Protein AF-A0A7S2VXS5-F1 (afdb_monomer)

Foldseek 3Di:
DDDDDDDDDDDDDDDDDDDDDDDDDDDDDDDDDDDDDDDDDDDPDDDPDDPVVVVVVVVVVVVVVVVVVVVVVVVVVVVVVVVLVVLLVLQVVLQVVLQVQLCCVQPVVHHPDDPVVSVVSVVVNVVSCVVCVVSDDPPRPNPDDGYDDDVVVVDDDDDDPDDDDDDDDDDDPVSVVVVLVVCCVVVVDPDDDDDDD

Nearest PDB structures (foldseek):
  8jyd-assembly1_A  TM=8.695E-01  e=4.171E-05  Enterococcus faecalis V583
  1tae-assembly1_A  TM=8.959E-01  e=1.295E-04  Enterococcus faecalis V583
  5tt5-assembly1_A  TM=9.144E-01  e=1.216E-04  Escherichia coli K-12
  1dgs-assembly2_B  TM=5.935E-01  e=7.349E-05  Thermus filiformis
  6kdu-assembly1_A  TM=5.779E-01  e=3.329E-04  Mycobacterium tuberculosis H37Rv

Sequence (197 aa):
MKSMLMRMSIVPRHSRHGLASSSTTTAEMRWSGVASTSAPRVRRESMRRSVVTRALEAEDSRRVGEELDLNAAASKNTDAIARRDAAAAELARLDALILSHDVKYYNDAAPEISDAEYDALRRAYDTIEAEYPDLKATTSAGRRVGAPVDTSSGLPKISHARAMLSLGNAFNVEQVEAFMKRVEKHAASTTPVEYCA

Structure (mmCIF, N/CA/C/O backbone):
data_AF-A0A7S2VXS5-F1
#
_entry.id   AF-A0A7S2VXS5-F1
#
loop_
_atom_site.group_PDB
_atom_site.id
_atom_site.type_symbol
_atom_site.label_atom_id
_atom_site.label_alt_id
_atom_site.label_comp_id
_atom_site.label_asym_id
_atom_site.label_entity_id
_atom_site.label_seq_id
_atom_site.pdbx_PDB_ins_code
_atom_site.Cartn_x
_atom_site.Cartn_y
_atom_site.Cartn_z
_atom_site.occupancy
_atom_site.B_iso_or_equiv
_atom_site.auth_seq_id
_atom_site.auth_comp_id
_atom_site.auth_asym_id
_atom_site.auth_atom_id
_atom_site.pdbx_PDB_model_num
ATOM 1 N N . MET A 1 1 ? -8.951 27.589 55.290 1.00 39.34 1 MET A N 1
ATOM 2 C CA . MET A 1 1 ? -7.949 26.854 56.092 1.00 39.34 1 MET A CA 1
ATOM 3 C C . MET A 1 1 ? -7.190 25.910 55.161 1.00 39.34 1 MET A C 1
ATOM 5 O O . MET A 1 1 ? -7.838 25.082 54.548 1.00 39.34 1 MET A O 1
ATOM 9 N N . LYS A 1 2 ? -5.871 26.139 55.018 1.00 36.97 2 LYS A N 1
ATOM 10 C CA . LYS A 1 2 ? -4.758 25.242 54.607 1.00 36.97 2 LYS A CA 1
ATOM 11 C C . LYS A 1 2 ? -5.021 24.222 53.471 1.00 36.97 2 LYS A C 1
ATOM 13 O O . LYS A 1 2 ? -5.697 23.232 53.689 1.00 36.97 2 LYS A O 1
ATOM 18 N N . SER A 1 3 ? -4.619 24.471 52.218 1.00 39.72 3 SER A N 1
ATOM 19 C CA . SER A 1 3 ? -3.261 24.339 51.629 1.00 39.72 3 SER A CA 1
ATOM 20 C C . SER A 1 3 ? -2.708 22.906 51.585 1.00 39.72 3 SER A C 1
ATOM 22 O O . SER A 1 3 ? -2.363 22.384 52.638 1.00 39.72 3 SER A O 1
ATOM 24 N N . MET A 1 4 ? -2.489 22.350 50.384 1.00 41.12 4 MET A N 1
ATOM 25 C CA . MET A 1 4 ? -1.315 21.509 50.090 1.00 41.12 4 MET A CA 1
ATOM 26 C C . MET A 1 4 ? -1.147 21.340 48.564 1.00 41.12 4 MET A C 1
ATOM 28 O O . MET A 1 4 ? -1.756 20.474 47.945 1.00 41.12 4 MET A O 1
ATOM 32 N N . LEU A 1 5 ? -0.334 22.203 47.946 1.00 42.97 5 LEU A N 1
ATOM 33 C CA . LEU A 1 5 ? 0.250 21.954 46.624 1.00 42.97 5 LEU A CA 1
ATOM 34 C C . LEU A 1 5 ? 1.455 21.021 46.805 1.00 42.97 5 LEU A C 1
ATOM 36 O O . LEU A 1 5 ? 2.354 21.336 47.583 1.00 42.97 5 LEU A O 1
ATOM 40 N N . MET A 1 6 ? 1.510 19.922 46.055 1.00 47.66 6 MET A N 1
ATOM 41 C CA . MET A 1 6 ? 2.687 19.055 45.966 1.00 47.66 6 MET A CA 1
ATOM 42 C C . MET A 1 6 ? 3.435 19.364 44.663 1.00 47.66 6 MET A C 1
ATOM 44 O O . MET A 1 6 ? 2.976 19.048 43.570 1.00 47.66 6 MET A O 1
ATOM 48 N N . ARG A 1 7 ? 4.587 20.031 44.790 1.00 40.50 7 ARG A N 1
ATOM 49 C CA . ARG A 1 7 ? 5.584 20.216 43.726 1.00 40.50 7 ARG A CA 1
ATOM 50 C C . ARG A 1 7 ? 6.620 19.099 43.857 1.00 40.50 7 ARG A C 1
ATOM 52 O O . ARG A 1 7 ? 7.323 19.050 44.862 1.00 40.50 7 ARG A O 1
ATOM 59 N N . MET A 1 8 ? 6.724 18.230 42.855 1.00 41.69 8 MET A N 1
ATOM 60 C CA . MET A 1 8 ? 7.790 17.230 42.762 1.00 41.69 8 MET A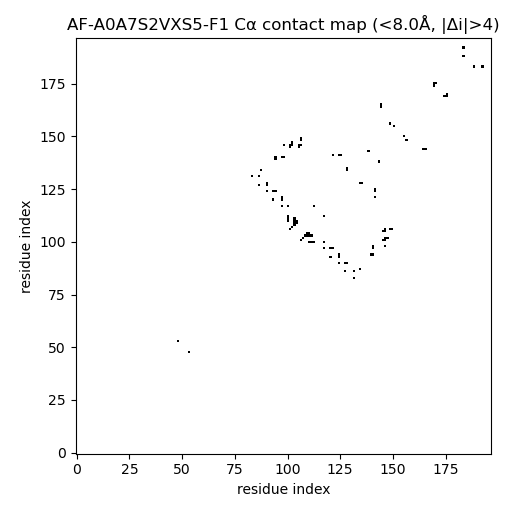 CA 1
ATOM 61 C C . MET A 1 8 ? 8.911 17.793 41.878 1.00 41.69 8 MET A C 1
ATOM 63 O O . MET A 1 8 ? 8.759 17.913 40.665 1.00 41.69 8 MET A O 1
ATOM 67 N N . SER A 1 9 ? 10.016 18.197 42.502 1.00 37.34 9 SER A N 1
ATOM 68 C CA . SER A 1 9 ? 11.212 18.719 41.835 1.00 37.34 9 SER A CA 1
ATOM 69 C C . SER A 1 9 ? 12.189 17.573 41.556 1.00 37.34 9 SER A C 1
ATOM 71 O O . SER A 1 9 ? 12.6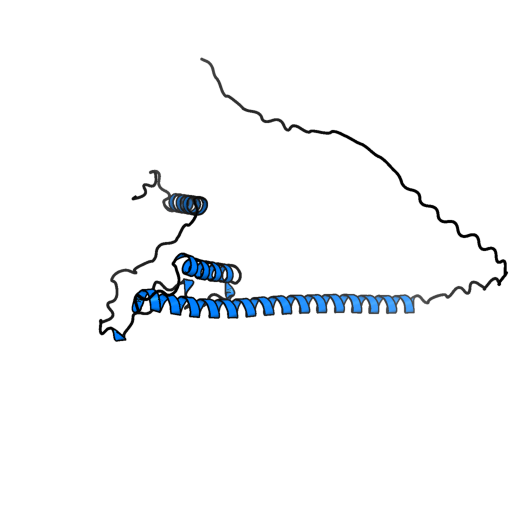46 16.927 42.496 1.00 37.34 9 SER A O 1
ATOM 73 N N . ILE A 1 10 ? 12.538 17.331 40.289 1.00 48.72 10 ILE A N 1
ATOM 74 C CA . ILE A 1 10 ? 13.584 16.375 39.891 1.00 48.72 10 ILE A CA 1
ATOM 75 C C . ILE A 1 10 ? 14.890 17.148 39.666 1.00 48.72 10 ILE A C 1
ATOM 77 O O . ILE A 1 10 ? 14.963 18.044 38.829 1.00 48.72 10 ILE A O 1
ATOM 81 N N . VAL A 1 11 ? 15.910 16.805 40.452 1.00 59.41 11 VAL A N 1
ATOM 82 C CA . VAL A 1 11 ? 17.276 17.353 40.407 1.00 59.41 11 VAL A CA 1
ATOM 83 C C . VAL A 1 11 ? 18.162 16.418 39.562 1.00 59.41 11 VAL A C 1
ATOM 85 O O . VAL A 1 11 ? 18.006 15.200 39.673 1.00 59.41 11 VAL A O 1
ATOM 88 N N . PRO A 1 12 ? 19.112 16.917 38.743 1.00 47.25 12 PRO A N 1
ATOM 89 C CA . PRO A 1 12 ? 19.955 16.066 37.910 1.00 47.25 12 PRO A CA 1
ATOM 90 C C . PRO A 1 12 ? 21.143 15.499 38.698 1.00 47.25 12 PRO A C 1
ATOM 92 O O . PRO A 1 12 ? 21.939 16.237 39.279 1.00 47.25 12 PRO A O 1
ATOM 95 N N . ARG A 1 13 ? 21.308 14.172 38.671 1.00 49.34 13 ARG A N 1
ATOM 96 C CA . ARG A 1 13 ? 22.448 13.466 39.272 1.00 49.34 13 ARG A CA 1
ATOM 97 C C . ARG A 1 13 ? 23.588 13.378 38.255 1.00 49.34 13 ARG A C 1
ATOM 99 O O . ARG A 1 13 ? 23.525 12.603 37.310 1.00 49.34 13 ARG A O 1
ATOM 106 N N . HIS A 1 14 ? 24.626 14.187 38.449 1.00 44.56 14 HIS A N 1
ATOM 107 C CA . HIS A 1 14 ? 25.909 14.007 37.773 1.00 44.56 14 HIS A CA 1
ATOM 108 C C . HIS A 1 14 ? 26.708 12.928 38.510 1.00 44.56 14 HIS A C 1
ATOM 110 O O . HIS A 1 14 ? 26.937 13.044 39.713 1.00 44.56 14 HIS A O 1
ATOM 116 N N . SER A 1 15 ? 27.170 11.912 37.786 1.00 49.72 15 SER A N 1
ATOM 117 C CA . SER A 1 15 ? 28.163 10.956 38.274 1.00 49.72 15 SER A CA 1
ATOM 118 C C . SER A 1 15 ? 29.462 11.162 37.499 1.00 49.72 15 SER A C 1
ATOM 120 O O . SER A 1 15 ? 29.562 10.826 36.324 1.00 49.72 15 SER A O 1
ATOM 122 N N . ARG A 1 16 ? 30.454 11.750 38.177 1.00 45.91 16 ARG A N 1
ATOM 123 C CA . ARG A 1 16 ? 31.875 11.703 37.815 1.00 45.91 16 ARG A CA 1
ATOM 124 C C . ARG A 1 16 ? 32.539 10.632 38.670 1.00 45.91 16 ARG A C 1
ATOM 126 O O . ARG A 1 16 ? 32.489 10.779 39.878 1.00 45.91 16 ARG A O 1
ATOM 133 N N . HIS A 1 17 ? 33.197 9.659 38.050 1.00 45.50 17 HIS A N 1
ATOM 134 C CA . HIS A 1 17 ? 34.374 8.895 38.506 1.00 45.50 17 HIS A CA 1
ATOM 135 C C . HIS A 1 17 ? 34.855 8.148 37.245 1.00 45.50 17 HIS A C 1
ATOM 137 O O . HIS A 1 17 ? 34.022 7.739 36.448 1.00 45.50 17 HIS A O 1
ATOM 143 N N . GLY A 1 18 ? 36.124 7.946 36.919 1.00 37.34 18 GLY A N 1
ATOM 144 C CA . GLY A 1 18 ? 37.393 8.140 37.597 1.00 37.34 18 GLY A CA 1
ATOM 145 C C . GLY A 1 18 ? 38.469 7.512 36.693 1.00 37.34 18 GLY A C 1
ATOM 146 O O . GLY A 1 18 ? 38.183 6.614 35.907 1.00 37.34 18 GLY A O 1
ATOM 147 N N . LEU A 1 19 ? 39.671 8.068 36.771 1.00 45.06 19 LEU A N 1
ATOM 148 C CA . LEU A 1 19 ? 40.888 7.767 36.011 1.00 45.06 19 LEU A CA 1
ATOM 149 C C . LEU A 1 19 ? 41.458 6.352 36.252 1.00 45.06 19 LEU A C 1
ATOM 151 O O . LEU A 1 19 ? 41.374 5.869 37.376 1.00 45.06 19 LEU A O 1
ATOM 155 N N . ALA A 1 20 ? 42.137 5.787 35.241 1.00 44.56 20 ALA A N 1
ATOM 156 C CA . ALA A 1 20 ? 43.396 5.000 35.303 1.00 44.56 20 ALA A CA 1
ATOM 157 C C . ALA A 1 20 ? 43.699 4.482 33.871 1.00 44.56 20 ALA A C 1
ATOM 159 O O . ALA A 1 20 ? 42.833 3.851 33.281 1.00 44.56 20 ALA A O 1
ATOM 160 N N . SER A 1 21 ? 44.754 4.832 33.120 1.00 42.84 21 SER A N 1
ATOM 161 C CA . SER A 1 21 ? 46.222 4.801 33.300 1.00 42.84 21 SER A CA 1
ATOM 162 C C . SER A 1 21 ? 46.843 3.401 33.425 1.00 42.84 21 SER A C 1
ATOM 164 O O . SER A 1 21 ? 46.776 2.812 34.500 1.00 42.84 21 SER A O 1
ATOM 166 N N . SER A 1 22 ? 47.502 2.923 32.357 1.00 47.72 22 SER A N 1
ATOM 167 C CA . SER A 1 22 ? 48.788 2.168 32.313 1.00 47.72 22 SER A CA 1
ATOM 168 C C . SER A 1 22 ? 49.014 1.664 30.867 1.00 47.72 22 SER A C 1
ATOM 170 O O . SER A 1 22 ? 48.129 1.042 30.293 1.00 47.72 22 SER A O 1
ATOM 172 N N . SER A 1 23 ? 50.020 2.136 30.110 1.00 43.44 23 SER A N 1
ATOM 173 C CA . SER A 1 23 ? 51.424 1.652 30.047 1.00 43.44 23 SER A CA 1
ATOM 174 C C . SER A 1 23 ? 51.490 0.127 29.866 1.00 43.44 23 SER A C 1
ATOM 176 O O . SER A 1 23 ? 51.014 -0.600 30.725 1.00 43.44 23 SER A O 1
ATOM 178 N N . THR A 1 24 ? 52.064 -0.463 28.819 1.00 40.28 24 THR A N 1
ATOM 179 C CA . THR A 1 24 ? 53.495 -0.495 28.456 1.00 40.28 24 THR A CA 1
ATOM 180 C C . THR A 1 24 ? 53.593 -1.487 27.285 1.00 40.28 24 THR A C 1
ATOM 182 O O . THR A 1 24 ? 52.856 -2.468 27.302 1.00 40.28 24 THR A O 1
ATOM 185 N N . THR A 1 25 ? 54.480 -1.298 26.306 1.00 42.34 25 THR A N 1
ATOM 186 C CA . THR A 1 25 ? 55.414 -2.348 25.827 1.00 42.34 25 THR A CA 1
ATOM 187 C C . THR A 1 25 ? 56.271 -1.772 24.709 1.00 42.34 25 THR A C 1
ATOM 189 O O . THR A 1 25 ? 55.907 -1.706 23.539 1.00 42.34 25 THR A O 1
ATOM 192 N N . THR A 1 26 ? 57.436 -1.327 25.158 1.00 44.06 26 THR A N 1
ATOM 193 C CA . THR A 1 26 ? 58.691 -1.213 24.433 1.00 44.06 26 THR A CA 1
ATOM 194 C C . THR A 1 26 ? 59.058 -2.551 23.793 1.00 44.06 26 THR A C 1
ATOM 196 O O . THR A 1 26 ? 59.138 -3.559 24.490 1.00 44.06 26 THR A O 1
ATOM 199 N N . ALA A 1 27 ? 59.367 -2.547 22.500 1.00 37.91 27 ALA A N 1
ATOM 200 C CA . ALA A 1 27 ? 60.215 -3.562 21.890 1.00 37.91 27 ALA A CA 1
ATOM 201 C C . ALA A 1 27 ? 61.228 -2.847 20.992 1.00 37.91 27 ALA A C 1
ATOM 203 O O . ALA A 1 27 ? 60.939 -2.463 19.860 1.00 37.91 27 ALA A O 1
ATOM 204 N N . GLU A 1 28 ? 62.410 -2.616 21.561 1.00 38.94 28 GLU A N 1
ATOM 205 C CA . GLU A 1 28 ? 63.622 -2.313 20.813 1.00 38.94 28 GLU A CA 1
ATOM 206 C C . GLU A 1 28 ? 63.990 -3.520 19.943 1.00 38.94 28 GLU A C 1
ATOM 208 O O . GLU A 1 28 ? 64.076 -4.642 20.437 1.00 38.94 28 GLU A O 1
ATOM 213 N N . MET A 1 29 ? 64.328 -3.285 18.678 1.00 38.09 29 MET A N 1
ATOM 214 C CA . MET A 1 29 ? 65.271 -4.145 17.96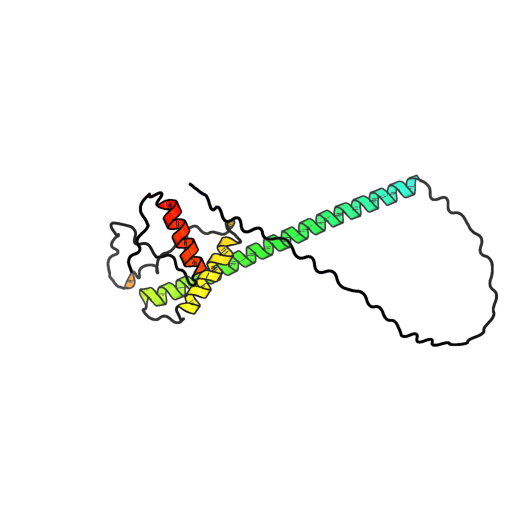8 1.00 38.09 29 MET A CA 1
ATOM 215 C C . MET A 1 29 ? 66.325 -3.269 17.306 1.00 38.09 29 MET A C 1
ATOM 217 O O . MET A 1 29 ? 66.120 -2.631 16.275 1.00 38.09 29 MET A O 1
ATOM 221 N N . ARG A 1 30 ? 67.470 -3.230 17.987 1.00 41.62 30 ARG A N 1
ATOM 222 C CA . ARG A 1 30 ? 68.755 -2.751 17.494 1.00 41.62 30 ARG A CA 1
ATOM 223 C C . ARG A 1 30 ? 69.188 -3.598 16.301 1.00 41.62 30 ARG A C 1
ATOM 225 O O . ARG A 1 30 ? 69.268 -4.817 16.422 1.00 41.62 30 ARG A O 1
ATOM 232 N N . TRP A 1 31 ? 69.626 -2.944 15.231 1.00 41.47 31 TRP A N 1
ATOM 233 C CA . TRP A 1 31 ? 70.627 -3.526 14.346 1.00 41.47 31 TRP A CA 1
ATOM 234 C C . TRP A 1 31 ? 71.795 -2.555 14.203 1.00 41.47 31 TRP A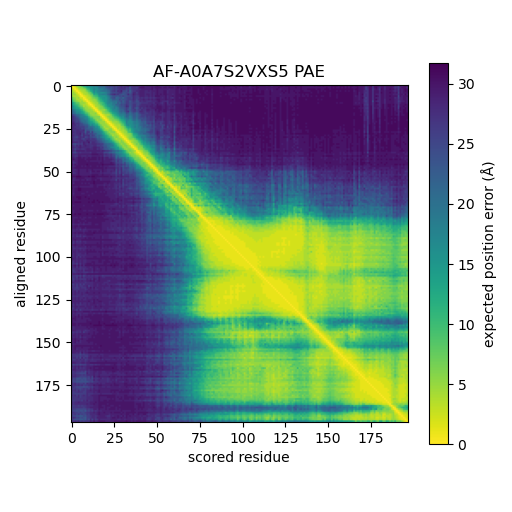 C 1
ATOM 236 O O . TRP A 1 31 ? 71.653 -1.410 13.782 1.00 41.47 31 TRP A O 1
ATOM 246 N N . SER A 1 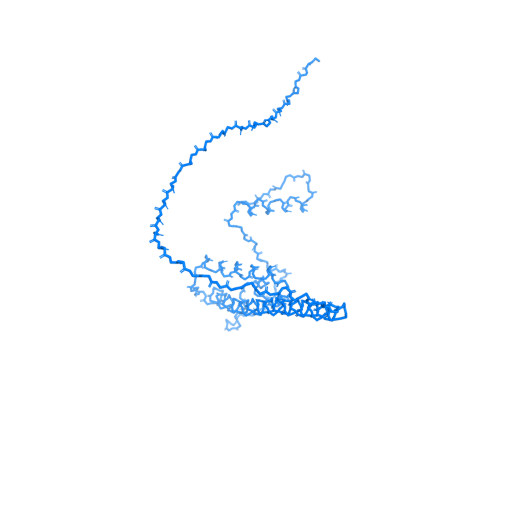32 ? 72.950 -3.015 14.663 1.00 42.09 32 SER A N 1
ATOM 247 C CA . SER A 1 32 ? 74.251 -2.380 14.527 1.00 42.09 32 SER A CA 1
ATOM 248 C C . SER A 1 32 ? 74.806 -2.646 13.131 1.00 42.09 32 SER A C 1
ATOM 250 O O . SER A 1 32 ? 74.992 -3.800 12.755 1.00 42.09 32 SER A O 1
ATOM 252 N N . GLY A 1 33 ? 75.125 -1.579 12.402 1.00 39.22 33 GLY A N 1
ATOM 253 C CA . GLY A 1 33 ? 75.833 -1.639 11.128 1.00 39.22 33 GLY A CA 1
ATOM 254 C C . GLY A 1 33 ? 76.596 -0.343 10.893 1.00 39.22 33 GLY A C 1
ATOM 255 O O . GLY A 1 33 ? 76.036 0.643 10.428 1.00 39.22 33 GLY A O 1
ATOM 256 N N . VAL A 1 34 ? 77.874 -0.341 11.269 1.00 47.44 34 VAL A N 1
ATOM 257 C CA . VAL A 1 34 ? 78.848 0.701 10.930 1.00 47.44 34 VAL A CA 1
ATOM 258 C C . VAL A 1 34 ? 79.186 0.596 9.445 1.00 47.44 34 VAL A C 1
ATOM 260 O O . VAL A 1 34 ? 79.658 -0.447 9.005 1.00 47.44 34 VAL A O 1
ATOM 263 N N . ALA A 1 35 ? 79.039 1.697 8.709 1.00 43.50 35 ALA A N 1
ATOM 264 C CA . ALA A 1 35 ? 79.880 1.997 7.555 1.00 43.50 35 ALA A CA 1
ATOM 265 C C . ALA A 1 35 ? 79.913 3.513 7.315 1.00 43.50 35 ALA A C 1
ATOM 267 O O . ALA A 1 35 ? 78.936 4.140 6.915 1.00 43.50 35 ALA A O 1
ATOM 268 N N . SER A 1 36 ? 81.075 4.086 7.611 1.00 47.03 36 SER A N 1
ATOM 269 C CA . SER A 1 36 ? 81.505 5.428 7.235 1.00 47.03 36 SER A CA 1
ATOM 270 C C . SER A 1 36 ? 81.676 5.519 5.720 1.00 47.03 36 SER A C 1
ATOM 272 O O . SER A 1 36 ? 82.399 4.701 5.151 1.00 47.03 36 SER A O 1
ATOM 274 N N . THR A 1 37 ? 81.099 6.535 5.073 1.00 47.50 37 THR A N 1
ATOM 275 C CA . THR A 1 37 ? 81.751 7.202 3.932 1.00 47.50 37 THR A CA 1
ATOM 276 C C . THR A 1 37 ? 81.153 8.589 3.684 1.00 47.50 37 THR A C 1
ATOM 278 O O . THR A 1 37 ? 79.946 8.777 3.572 1.00 47.50 37 THR A O 1
ATOM 281 N N . SER A 1 38 ? 82.037 9.579 3.632 1.00 49.06 38 SER A N 1
ATOM 282 C CA . SER A 1 38 ? 81.805 10.996 3.350 1.00 49.06 38 SER A CA 1
ATOM 283 C C . SER A 1 38 ? 81.384 11.268 1.900 1.00 49.06 38 SER A C 1
ATOM 285 O O . SER A 1 38 ? 82.018 10.743 0.987 1.00 49.06 38 SER A O 1
ATOM 287 N N . ALA A 1 39 ? 80.424 12.174 1.676 1.00 49.75 39 ALA A N 1
ATOM 288 C CA . ALA A 1 39 ? 80.138 12.772 0.364 1.00 49.75 39 ALA A CA 1
ATOM 289 C C . ALA A 1 39 ? 79.510 14.187 0.502 1.00 49.75 39 ALA A C 1
ATOM 291 O O . ALA A 1 39 ? 79.003 14.524 1.572 1.00 49.75 39 ALA A O 1
ATOM 292 N N . PRO A 1 40 ? 79.614 15.059 -0.523 1.00 46.22 40 PRO A N 1
ATOM 293 C CA . PRO A 1 40 ? 79.967 16.465 -0.336 1.00 46.22 40 PRO A CA 1
ATOM 294 C C . PRO A 1 40 ? 78.795 17.459 -0.290 1.00 46.22 40 PRO A C 1
ATOM 296 O O . PRO A 1 40 ? 77.672 17.212 -0.722 1.00 46.22 40 PRO A O 1
ATOM 299 N N . ARG A 1 41 ? 79.130 18.648 0.218 1.00 53.31 41 ARG A N 1
ATOM 300 C CA . ARG A 1 41 ? 78.313 19.859 0.349 1.00 53.31 41 ARG A CA 1
ATOM 301 C C . ARG A 1 41 ? 77.843 20.366 -1.023 1.00 53.31 41 ARG A C 1
ATOM 303 O O . ARG A 1 41 ? 78.625 20.978 -1.747 1.00 53.31 41 ARG A O 1
ATOM 310 N N . VAL A 1 42 ? 76.566 20.168 -1.355 1.00 52.44 42 VAL A N 1
ATOM 311 C CA . VAL A 1 42 ? 75.939 20.784 -2.537 1.00 52.44 42 VAL A CA 1
ATOM 312 C C . VAL A 1 42 ? 75.306 22.128 -2.170 1.00 52.44 42 VAL A C 1
ATOM 314 O O . VAL A 1 42 ? 74.587 22.289 -1.184 1.00 52.44 42 VAL A O 1
ATOM 317 N N . ARG A 1 43 ? 75.670 23.104 -2.994 1.00 42.66 43 ARG A N 1
ATOM 318 C CA . ARG A 1 43 ? 75.354 24.531 -3.014 1.00 42.66 43 ARG A CA 1
ATOM 319 C C . ARG A 1 43 ? 73.837 24.784 -3.002 1.00 42.66 43 ARG A C 1
ATOM 321 O O . ARG A 1 43 ? 73.112 24.257 -3.838 1.00 42.66 43 ARG A O 1
ATOM 328 N N . ARG A 1 44 ? 73.361 25.620 -2.068 1.00 51.00 44 ARG A N 1
ATOM 329 C CA . ARG A 1 44 ? 72.002 26.192 -2.088 1.00 51.00 44 ARG A CA 1
ATOM 330 C C . ARG A 1 44 ? 71.902 27.173 -3.258 1.00 51.00 44 ARG A C 1
ATOM 332 O O . ARG A 1 44 ? 72.323 28.317 -3.118 1.00 51.00 44 ARG A O 1
ATOM 339 N N . GLU A 1 45 ? 71.338 26.738 -4.377 1.00 40.59 45 GLU A N 1
ATOM 340 C CA . GLU A 1 45 ? 70.918 27.644 -5.447 1.00 40.59 45 GLU A CA 1
ATOM 341 C C . GLU A 1 45 ? 69.472 28.081 -5.162 1.00 40.59 45 GLU A C 1
ATOM 343 O O . GLU A 1 45 ? 68.514 27.313 -5.267 1.00 40.59 45 GLU A O 1
ATOM 348 N N . SER A 1 46 ? 69.320 29.314 -4.688 1.00 47.00 46 SER A N 1
ATOM 349 C CA . SER A 1 46 ? 68.037 29.944 -4.395 1.00 47.00 46 SER A CA 1
ATOM 350 C C . SER A 1 46 ? 67.304 30.293 -5.691 1.00 47.00 46 SER A C 1
ATOM 352 O O . SER A 1 46 ? 67.579 31.322 -6.310 1.00 47.00 46 SER A O 1
ATOM 354 N N . MET A 1 47 ? 66.336 29.464 -6.079 1.00 43.75 47 MET A N 1
ATOM 355 C CA . MET A 1 47 ? 65.454 29.741 -7.210 1.00 43.75 47 MET A CA 1
ATOM 356 C C . MET A 1 47 ? 64.453 30.842 -6.826 1.00 43.75 47 MET A C 1
ATOM 358 O O . MET A 1 47 ? 63.476 30.602 -6.112 1.00 43.75 47 MET A O 1
ATOM 362 N N . ARG A 1 48 ? 64.691 32.071 -7.299 1.00 52.84 48 ARG A N 1
ATOM 363 C CA . ARG A 1 48 ? 63.688 33.146 -7.293 1.00 52.84 48 ARG A CA 1
ATOM 364 C C . ARG A 1 48 ? 62.571 32.771 -8.272 1.00 52.84 48 ARG A C 1
ATOM 366 O O . ARG A 1 48 ? 62.632 33.114 -9.448 1.00 52.84 48 ARG A O 1
ATOM 373 N N . ARG A 1 49 ? 61.554 32.048 -7.795 1.00 49.19 49 ARG A N 1
ATOM 374 C CA . ARG A 1 49 ? 60.289 31.859 -8.524 1.00 49.19 49 ARG A CA 1
ATOM 375 C C . ARG A 1 49 ? 59.638 33.229 -8.724 1.00 49.19 49 ARG A C 1
ATOM 377 O O . ARG A 1 49 ? 59.382 33.931 -7.745 1.00 49.19 49 ARG A O 1
ATOM 384 N N . SER A 1 50 ? 59.415 33.622 -9.977 1.00 53.31 50 SER A N 1
ATOM 385 C CA . SER A 1 50 ? 58.802 34.911 -10.293 1.00 53.31 50 SER A CA 1
ATOM 386 C C . SER A 1 50 ? 57.342 34.931 -9.819 1.00 53.31 50 SER A C 1
ATOM 388 O O . SER A 1 50 ? 56.635 33.919 -9.875 1.00 53.31 50 SER A O 1
ATOM 390 N N . VAL A 1 51 ? 56.901 36.092 -9.327 1.00 55.34 51 VAL A N 1
ATOM 391 C CA . VAL A 1 51 ? 55.551 36.310 -8.775 1.00 55.34 51 VAL A CA 1
ATOM 392 C C . VAL A 1 51 ? 54.463 36.027 -9.823 1.00 55.34 51 VAL A C 1
ATOM 394 O O . VAL A 1 51 ? 53.392 35.547 -9.470 1.00 55.34 51 VAL A O 1
ATOM 397 N N . VAL A 1 52 ? 54.770 36.226 -11.110 1.00 50.41 52 VAL A N 1
ATOM 398 C CA . VAL A 1 52 ? 53.855 35.982 -12.238 1.00 50.41 52 VAL A CA 1
ATOM 399 C C . VAL A 1 52 ? 53.580 34.487 -12.435 1.00 50.41 52 VAL A C 1
ATOM 401 O O . VAL A 1 52 ? 52.422 34.097 -12.540 1.00 50.41 52 VAL A O 1
ATOM 404 N N . THR A 1 53 ? 54.602 33.622 -12.384 1.00 51.72 53 THR A N 1
ATOM 405 C CA . THR A 1 53 ? 54.392 32.157 -12.448 1.00 51.72 53 THR A CA 1
ATOM 406 C C . THR A 1 53 ? 53.564 31.636 -11.277 1.00 51.72 53 THR A C 1
ATOM 408 O O . THR A 1 53 ? 52.728 30.760 -11.457 1.00 51.72 53 THR A O 1
ATOM 411 N N . ARG A 1 54 ? 53.734 32.216 -10.082 1.00 55.44 54 ARG A N 1
ATOM 412 C CA . ARG A 1 54 ? 52.977 31.806 -8.892 1.00 55.44 54 ARG A CA 1
ATOM 413 C C . ARG A 1 54 ? 51.505 32.230 -8.953 1.00 55.44 54 ARG A C 1
ATOM 415 O O . ARG A 1 54 ? 50.666 31.568 -8.353 1.00 55.44 54 ARG A O 1
ATOM 422 N N . ALA A 1 55 ? 51.202 33.323 -9.656 1.00 53.88 55 ALA A N 1
ATOM 423 C CA . ALA A 1 55 ? 49.832 33.771 -9.891 1.00 53.88 55 ALA A CA 1
ATOM 424 C C . ALA A 1 55 ? 49.106 32.867 -10.904 1.00 53.88 55 ALA A C 1
ATOM 426 O O . ALA A 1 55 ? 47.984 32.455 -10.631 1.00 53.88 55 ALA A O 1
ATOM 427 N N . LEU A 1 56 ? 49.769 32.479 -12.001 1.00 52.16 56 LEU A N 1
ATOM 428 C CA . LEU A 1 56 ? 49.190 31.597 -13.026 1.00 52.16 56 LEU A CA 1
ATOM 429 C C . LEU A 1 56 ? 48.974 30.158 -12.519 1.00 52.16 56 LEU A C 1
ATOM 431 O O . LEU A 1 56 ? 47.898 29.602 -12.711 1.00 52.16 56 LEU A O 1
ATOM 435 N N . GLU A 1 57 ? 49.934 29.586 -11.777 1.00 54.91 57 GLU A N 1
ATOM 436 C CA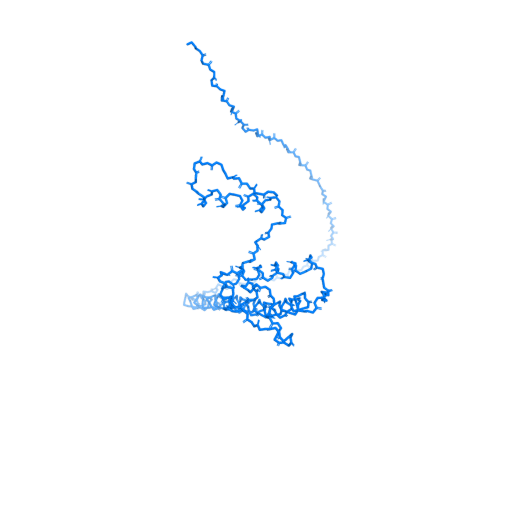 . GLU A 1 57 ? 49.775 28.264 -11.134 1.00 54.91 57 GLU A CA 1
ATOM 437 C C . GLU A 1 57 ? 48.620 28.257 -10.111 1.00 54.91 57 GLU A C 1
ATOM 439 O O . GLU A 1 57 ? 47.928 27.250 -9.945 1.00 54.91 57 GLU A O 1
ATOM 444 N N . ALA A 1 58 ? 48.387 29.384 -9.425 1.00 57.44 58 ALA A N 1
ATOM 445 C CA . ALA A 1 58 ? 47.290 29.526 -8.471 1.00 57.44 58 ALA A CA 1
ATOM 446 C C . ALA A 1 58 ? 45.918 29.693 -9.147 1.00 57.44 58 ALA A C 1
ATOM 448 O O . ALA A 1 58 ? 44.916 29.280 -8.567 1.00 57.44 58 ALA A O 1
ATOM 449 N N . GLU A 1 59 ? 45.850 30.287 -10.339 1.00 53.44 59 GLU A N 1
ATOM 450 C CA . GLU A 1 59 ? 44.614 30.405 -11.123 1.00 53.44 59 GLU A CA 1
ATOM 451 C C . GLU A 1 59 ? 44.223 29.080 -11.787 1.00 53.44 59 GLU A C 1
ATOM 453 O O . GLU A 1 59 ? 43.060 28.687 -11.695 1.00 53.44 59 GLU A O 1
ATOM 458 N N . ASP A 1 60 ? 45.180 28.338 -12.353 1.00 52.34 60 ASP A N 1
ATOM 459 C CA . ASP A 1 60 ? 44.923 26.996 -12.895 1.00 52.34 60 ASP A CA 1
ATOM 460 C C . ASP A 1 60 ? 44.506 26.012 -11.796 1.00 52.34 60 ASP A C 1
ATOM 462 O O . ASP A 1 60 ? 43.553 25.255 -11.968 1.00 52.34 60 ASP A O 1
ATOM 466 N N . SER A 1 61 ? 45.130 26.078 -10.615 1.00 57.53 61 SER A N 1
ATOM 467 C CA . SER A 1 61 ? 44.728 25.243 -9.472 1.00 57.53 61 SER A CA 1
ATOM 468 C C . SER A 1 61 ? 43.311 25.561 -8.975 1.00 57.53 61 SER A C 1
ATOM 470 O O . SER A 1 61 ? 42.611 24.662 -8.508 1.00 57.53 61 SER A O 1
ATOM 472 N N . ARG A 1 62 ? 42.863 26.824 -9.077 1.00 57.62 62 ARG A N 1
ATOM 473 C CA . ARG A 1 62 ? 41.477 27.210 -8.755 1.00 57.62 62 ARG A CA 1
ATOM 474 C C . ARG A 1 62 ? 40.487 26.711 -9.803 1.00 57.62 62 ARG A C 1
ATOM 476 O O . ARG A 1 62 ? 39.446 26.201 -9.410 1.00 57.62 62 ARG A O 1
ATOM 483 N N . ARG A 1 63 ? 40.819 26.801 -11.098 1.00 55.34 63 ARG A N 1
ATOM 484 C CA . ARG A 1 63 ? 39.978 26.263 -12.183 1.00 55.34 63 ARG A CA 1
ATOM 485 C C . ARG A 1 63 ? 39.805 24.753 -12.083 1.00 55.34 63 ARG A C 1
ATOM 487 O O . ARG A 1 63 ? 38.687 24.276 -12.208 1.00 55.34 63 ARG A O 1
ATOM 494 N N . VAL A 1 64 ? 40.877 24.019 -11.782 1.00 57.75 64 VAL A N 1
ATOM 495 C CA . VAL A 1 64 ? 40.801 22.564 -11.578 1.00 57.75 64 VAL A CA 1
ATOM 496 C C . VAL A 1 64 ? 39.958 22.224 -10.343 1.00 57.75 64 VAL A C 1
ATOM 498 O O . VAL A 1 64 ? 39.179 21.280 -10.385 1.00 57.75 64 VAL A O 1
ATOM 501 N N . GLY A 1 65 ? 40.051 23.000 -9.256 1.00 54.72 65 GLY A N 1
ATOM 502 C CA . GLY A 1 65 ? 39.171 22.833 -8.091 1.00 54.72 65 GLY A CA 1
ATOM 503 C C . GLY A 1 65 ? 37.689 23.059 -8.419 1.00 54.72 65 GLY A C 1
ATOM 504 O O . GLY A 1 65 ? 36.854 22.224 -8.088 1.00 54.72 65 GLY A O 1
ATOM 505 N N . GLU A 1 66 ? 37.378 24.139 -9.138 1.00 58.06 66 GLU A N 1
ATOM 506 C CA . GLU A 1 66 ? 36.015 24.481 -9.569 1.00 58.06 66 GLU A CA 1
ATOM 507 C C . GLU A 1 66 ? 35.434 23.436 -10.543 1.00 58.06 66 GLU A C 1
ATOM 509 O O . GLU A 1 66 ? 34.279 23.035 -10.425 1.00 58.06 66 GLU A O 1
ATOM 514 N N . GLU A 1 67 ? 36.247 22.912 -11.461 1.00 57.16 67 GLU A N 1
ATOM 515 C CA . GLU A 1 67 ? 35.861 21.861 -12.409 1.00 57.16 67 GLU A CA 1
ATOM 516 C C . GLU A 1 67 ? 35.611 20.500 -11.725 1.00 57.16 67 GLU A C 1
ATOM 518 O O . GLU A 1 67 ? 34.695 19.763 -12.104 1.00 57.16 67 GLU A O 1
ATOM 523 N N . LEU A 1 68 ? 36.368 20.166 -10.672 1.00 60.25 68 LEU A N 1
ATOM 524 C CA . LEU A 1 68 ? 36.138 18.964 -9.859 1.00 60.25 68 LEU A CA 1
ATOM 525 C C . LEU A 1 68 ? 34.832 19.051 -9.056 1.00 60.25 68 LEU A C 1
ATOM 527 O O . LEU A 1 68 ? 34.103 18.059 -8.963 1.00 60.25 68 LEU A O 1
ATOM 531 N N . ASP A 1 69 ? 34.505 20.231 -8.529 1.00 62.94 69 ASP A N 1
ATOM 532 C CA . ASP A 1 69 ? 33.263 20.463 -7.787 1.00 62.94 69 ASP A CA 1
ATOM 533 C C . ASP A 1 69 ? 32.023 20.359 -8.696 1.00 62.94 69 ASP A C 1
ATOM 535 O O . ASP A 1 69 ? 31.014 19.751 -8.316 1.00 62.94 69 ASP A O 1
ATOM 539 N N . LEU A 1 70 ? 32.112 20.864 -9.933 1.00 61.59 70 LEU A N 1
ATOM 540 C CA . LEU A 1 70 ? 31.053 20.746 -10.943 1.00 61.59 70 LEU A CA 1
ATOM 541 C C . LEU A 1 70 ? 30.822 19.289 -11.375 1.00 61.59 70 LEU A C 1
ATOM 543 O O . LEU A 1 70 ? 29.675 18.839 -11.456 1.00 61.59 70 LEU A O 1
ATOM 547 N N . ASN A 1 71 ? 31.893 18.519 -11.580 1.00 68.56 71 ASN A N 1
ATOM 548 C CA . ASN A 1 71 ? 31.800 17.100 -11.935 1.00 68.56 71 ASN A CA 1
ATOM 549 C C . ASN A 1 71 ? 31.252 16.242 -10.781 1.00 68.56 71 ASN A C 1
ATOM 551 O O . ASN A 1 71 ? 30.453 15.328 -11.005 1.00 68.56 71 ASN A O 1
ATOM 555 N N . ALA A 1 72 ? 31.604 16.560 -9.532 1.00 66.38 72 ALA A N 1
ATOM 556 C CA . ALA A 1 72 ? 31.038 15.896 -8.361 1.00 66.38 72 ALA A CA 1
ATOM 557 C C . ALA A 1 72 ? 29.535 16.189 -8.194 1.00 66.38 72 ALA A C 1
ATOM 559 O O . ALA A 1 72 ? 28.769 15.297 -7.819 1.00 66.38 72 ALA A O 1
ATOM 560 N N . ALA A 1 73 ? 29.090 17.414 -8.489 1.00 62.38 73 ALA A N 1
ATOM 561 C CA . ALA A 1 73 ? 27.672 17.771 -8.490 1.00 62.38 73 ALA A CA 1
ATOM 562 C C . ALA A 1 73 ? 26.892 17.066 -9.619 1.00 62.38 73 ALA A C 1
ATOM 564 O O . ALA A 1 73 ? 25.796 16.554 -9.378 1.00 62.38 73 ALA A O 1
ATOM 565 N N . ALA A 1 74 ? 27.471 16.964 -10.820 1.00 64.69 74 ALA A N 1
ATOM 566 C CA . ALA A 1 74 ? 26.883 16.243 -11.951 1.00 64.69 74 ALA A CA 1
ATOM 567 C C . ALA A 1 74 ? 26.756 14.728 -11.691 1.00 64.69 74 ALA A C 1
ATOM 569 O O . ALA A 1 74 ? 25.726 14.126 -12.007 1.00 64.69 74 ALA A O 1
ATOM 570 N N . SER A 1 75 ? 27.758 14.124 -11.043 1.00 70.75 75 SER A N 1
ATOM 571 C CA . SER A 1 75 ? 27.731 12.714 -10.630 1.00 70.75 75 SER A CA 1
ATOM 572 C C . SER A 1 75 ? 26.607 12.440 -9.620 1.00 70.75 75 SER A C 1
ATOM 574 O O . SER A 1 75 ? 25.750 11.588 -9.849 1.00 70.75 75 SER A O 1
ATOM 576 N N . LYS A 1 76 ? 26.496 13.270 -8.571 1.00 71.56 76 LYS A N 1
ATOM 577 C CA . LYS A 1 76 ? 25.420 13.163 -7.567 1.00 71.56 76 LYS A CA 1
ATOM 578 C C . LYS A 1 76 ? 24.020 13.306 -8.169 1.00 71.56 76 LYS A C 1
ATOM 580 O O . LYS A 1 76 ? 23.085 12.658 -7.700 1.00 71.56 76 LYS A O 1
ATOM 585 N N . ASN A 1 77 ? 23.866 14.160 -9.183 1.00 79.38 77 ASN A N 1
ATOM 586 C CA . ASN A 1 77 ? 22.598 14.326 -9.890 1.00 79.38 77 ASN A CA 1
ATOM 587 C C . ASN A 1 77 ? 22.252 13.078 -10.717 1.00 79.38 77 ASN A C 1
ATOM 589 O O . ASN A 1 77 ? 21.124 12.597 -10.667 1.00 79.38 77 ASN A O 1
ATOM 593 N N . THR A 1 78 ? 23.240 12.501 -11.404 1.00 83.31 78 THR A N 1
ATOM 594 C CA . THR A 1 78 ? 23.077 11.243 -12.152 1.00 83.31 78 THR A CA 1
ATOM 595 C C . THR A 1 78 ? 22.633 10.101 -11.234 1.00 83.31 78 THR A C 1
ATOM 597 O O . THR A 1 78 ? 21.672 9.401 -11.545 1.00 83.31 78 THR A O 1
ATOM 600 N N . ASP A 1 79 ? 23.243 9.976 -10.052 1.00 86.12 79 ASP A N 1
ATOM 601 C CA . ASP A 1 79 ? 22.865 8.961 -9.060 1.00 86.12 79 ASP A CA 1
ATOM 602 C C . ASP A 1 79 ? 21.447 9.161 -8.507 1.00 86.12 79 ASP A C 1
ATOM 604 O O . ASP A 1 79 ? 20.771 8.201 -8.129 1.00 86.12 79 ASP A O 1
ATOM 608 N N . ALA A 1 80 ? 20.993 10.410 -8.383 1.00 84.25 80 ALA A N 1
ATOM 609 C CA . ALA A 1 80 ? 19.638 10.722 -7.936 1.00 84.25 80 ALA A CA 1
ATOM 610 C C . ALA A 1 80 ? 18.598 10.373 -9.011 1.00 84.25 80 ALA A C 1
ATOM 612 O O . ALA A 1 80 ? 17.570 9.776 -8.687 1.00 84.25 80 ALA A O 1
ATOM 613 N N . ILE A 1 81 ? 18.894 10.683 -10.277 1.00 84.50 81 ILE A N 1
ATOM 614 C CA . ILE A 1 81 ? 18.061 10.321 -11.430 1.00 84.50 81 ILE A CA 1
ATOM 615 C C . ILE A 1 81 ? 17.956 8.796 -11.540 1.00 84.50 81 ILE A C 1
ATOM 617 O O . ILE A 1 81 ? 16.851 8.268 -11.576 1.00 84.50 81 ILE A O 1
ATOM 621 N N . ALA A 1 82 ? 19.078 8.075 -11.463 1.00 89.88 82 ALA A N 1
ATOM 622 C CA . ALA A 1 82 ? 19.083 6.614 -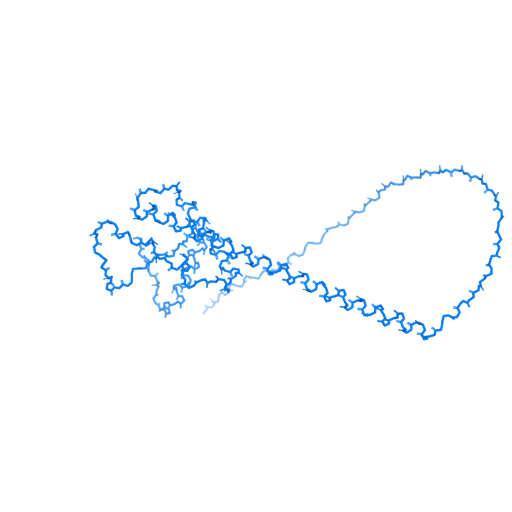11.532 1.00 89.88 82 ALA A CA 1
ATOM 623 C C . ALA A 1 82 ? 18.259 5.959 -10.407 1.00 89.88 82 ALA A C 1
ATOM 625 O O . ALA A 1 82 ? 17.519 5.007 -10.651 1.00 89.88 82 ALA A O 1
ATOM 626 N N . ARG A 1 83 ? 18.340 6.483 -9.174 1.00 91.44 83 ARG A N 1
ATOM 627 C CA . ARG A 1 83 ? 17.516 6.004 -8.048 1.00 91.44 83 ARG A CA 1
ATOM 628 C C . ARG A 1 83 ? 16.027 6.252 -8.270 1.00 91.44 83 ARG A C 1
ATOM 630 O O . ARG A 1 83 ? 15.221 5.376 -7.975 1.00 91.44 83 ARG A O 1
ATOM 637 N N . ARG A 1 84 ? 15.667 7.420 -8.803 1.00 91.31 84 ARG A N 1
ATOM 638 C CA . ARG A 1 84 ? 14.282 7.751 -9.157 1.00 91.31 84 ARG A CA 1
ATOM 639 C C . ARG A 1 84 ? 13.748 6.826 -10.251 1.00 91.31 84 ARG A C 1
ATOM 641 O O . ARG A 1 84 ? 12.640 6.320 -10.122 1.00 91.31 84 ARG A O 1
ATOM 648 N N . ASP A 1 85 ? 14.534 6.575 -11.291 1.00 90.62 85 ASP A N 1
ATOM 649 C CA . ASP A 1 85 ? 14.131 5.698 -12.393 1.00 90.62 85 ASP A CA 1
ATOM 650 C C . ASP A 1 85 ? 13.961 4.246 -11.916 1.00 90.62 85 ASP A C 1
ATOM 652 O O . ASP A 1 85 ? 12.992 3.578 -12.279 1.00 90.62 85 ASP A O 1
ATOM 656 N N . ALA A 1 86 ? 14.845 3.774 -11.030 1.00 92.31 86 ALA A N 1
ATOM 657 C CA . ALA A 1 86 ? 14.702 2.474 -10.379 1.00 92.31 86 ALA A CA 1
ATOM 658 C C . ALA A 1 86 ? 13.437 2.397 -9.505 1.00 92.31 86 ALA A C 1
ATOM 660 O O . ALA A 1 86 ? 12.715 1.402 -9.561 1.00 92.31 86 ALA A O 1
ATOM 661 N N . ALA A 1 87 ? 13.131 3.452 -8.744 1.00 92.50 87 ALA A N 1
ATOM 662 C CA . ALA A 1 87 ? 11.906 3.539 -7.950 1.00 92.50 87 ALA A CA 1
ATOM 663 C C . ALA A 1 87 ? 10.645 3.515 -8.831 1.00 92.50 87 ALA A C 1
ATOM 665 O O . ALA A 1 87 ? 9.687 2.813 -8.515 1.00 92.50 87 ALA A O 1
ATOM 666 N N . ALA A 1 88 ? 10.656 4.218 -9.968 1.00 91.00 88 ALA A N 1
ATOM 667 C CA . ALA A 1 88 ? 9.560 4.195 -10.934 1.00 91.00 88 ALA A CA 1
ATOM 668 C C . ALA A 1 88 ? 9.345 2.793 -11.531 1.00 91.00 88 ALA A C 1
ATOM 670 O O . ALA A 1 88 ? 8.207 2.334 -11.651 1.00 91.00 88 ALA A O 1
ATOM 671 N N . ALA A 1 89 ? 10.432 2.096 -11.874 1.00 92.62 89 ALA A N 1
ATOM 672 C CA . ALA A 1 89 ? 10.370 0.727 -12.376 1.00 92.62 89 ALA A CA 1
ATOM 673 C C . ALA A 1 89 ? 9.816 -0.247 -11.323 1.00 92.62 89 ALA A C 1
ATOM 675 O O . ALA A 1 89 ? 8.978 -1.091 -11.645 1.00 92.62 89 ALA A O 1
ATOM 676 N N . GLU A 1 90 ? 10.233 -0.106 -10.062 1.00 93.56 90 GLU A N 1
ATOM 677 C CA . GLU A 1 90 ? 9.736 -0.949 -8.975 1.00 93.56 90 GLU A CA 1
ATOM 678 C C . GLU A 1 90 ? 8.266 -0.664 -8.647 1.00 93.56 90 GLU A C 1
ATOM 680 O O . GLU A 1 90 ? 7.493 -1.605 -8.471 1.00 93.56 90 GLU A O 1
ATOM 685 N N . LEU A 1 91 ? 7.837 0.604 -8.657 1.00 92.56 91 LEU A N 1
ATOM 686 C CA . LEU A 1 91 ? 6.420 0.958 -8.536 1.00 92.56 91 LEU A CA 1
ATOM 687 C C . LEU A 1 91 ? 5.588 0.290 -9.629 1.00 92.56 91 LEU A C 1
ATOM 689 O O . LEU A 1 91 ? 4.563 -0.309 -9.319 1.00 92.56 91 LEU A O 1
ATOM 693 N N . ALA A 1 92 ? 6.037 0.331 -10.887 1.00 91.44 92 ALA A N 1
ATOM 694 C CA . ALA A 1 92 ? 5.335 -0.320 -11.992 1.00 91.44 92 ALA A CA 1
ATOM 695 C C . ALA A 1 92 ? 5.262 -1.849 -11.819 1.00 91.44 92 ALA A C 1
ATOM 697 O O . ALA A 1 92 ? 4.223 -2.458 -12.086 1.00 91.44 92 ALA A O 1
ATOM 698 N N . ARG A 1 93 ? 6.342 -2.475 -11.332 1.00 94.12 93 ARG A N 1
ATOM 699 C CA . ARG A 1 93 ? 6.377 -3.913 -11.032 1.00 94.12 93 ARG A CA 1
ATOM 700 C C . ARG A 1 93 ? 5.385 -4.279 -9.928 1.00 94.12 93 ARG A C 1
ATOM 702 O O . ARG A 1 93 ? 4.629 -5.239 -10.078 1.00 94.12 93 ARG A O 1
ATOM 709 N N . LEU A 1 94 ? 5.390 -3.525 -8.829 1.00 93.50 94 LEU A N 1
ATOM 710 C CA . LEU A 1 94 ? 4.478 -3.724 -7.706 1.00 93.50 94 LEU A CA 1
ATOM 711 C C . LEU A 1 94 ? 3.025 -3.488 -8.126 1.00 93.50 94 LEU A C 1
ATOM 713 O O . LEU A 1 94 ? 2.170 -4.295 -7.779 1.00 93.50 94 LEU A O 1
ATOM 717 N N . ASP A 1 95 ? 2.746 -2.453 -8.921 1.00 91.62 95 ASP A N 1
ATOM 718 C CA . ASP A 1 95 ? 1.406 -2.141 -9.434 1.00 91.62 95 ASP A CA 1
ATOM 719 C C . ASP A 1 95 ? 0.808 -3.323 -10.211 1.00 91.62 95 ASP A C 1
ATOM 721 O O . ASP A 1 95 ? -0.305 -3.770 -9.924 1.00 91.62 95 ASP A O 1
ATOM 725 N N . ALA A 1 96 ? 1.592 -3.894 -11.132 1.00 91.75 96 ALA A N 1
ATOM 726 C CA . ALA A 1 96 ? 1.195 -5.058 -11.917 1.00 91.75 96 ALA A CA 1
ATOM 727 C C . ALA A 1 96 ? 0.991 -6.309 -11.049 1.00 91.75 96 ALA A C 1
ATOM 729 O O . ALA A 1 96 ? 0.025 -7.053 -11.241 1.00 91.75 96 ALA A O 1
ATOM 730 N N . LEU A 1 97 ? 1.881 -6.541 -10.080 1.00 93.69 97 LEU A N 1
ATOM 731 C CA . LEU A 1 97 ? 1.788 -7.687 -9.178 1.00 93.69 97 LEU A CA 1
ATOM 732 C C . LEU A 1 97 ? 0.548 -7.596 -8.284 1.00 93.69 97 LEU A C 1
ATOM 734 O O . LEU A 1 97 ? -0.194 -8.566 -8.146 1.00 93.69 97 LEU A O 1
ATOM 738 N N . ILE A 1 98 ? 0.292 -6.418 -7.721 1.00 92.94 98 ILE A N 1
ATOM 739 C CA . ILE A 1 98 ? -0.873 -6.184 -6.876 1.00 92.94 98 ILE A CA 1
ATOM 740 C C . ILE A 1 98 ? -2.159 -6.317 -7.694 1.00 92.94 98 ILE A C 1
ATOM 742 O O . ILE A 1 98 ? -3.075 -7.001 -7.253 1.00 92.94 98 ILE A O 1
ATOM 746 N N . LEU A 1 99 ? -2.218 -5.762 -8.910 1.00 91.69 99 LEU A N 1
ATOM 747 C CA . LEU A 1 99 ? -3.366 -5.945 -9.802 1.00 91.69 99 LEU A CA 1
ATOM 748 C C . LEU A 1 99 ? -3.641 -7.429 -10.096 1.00 91.69 99 LEU A C 1
ATOM 750 O O . LEU A 1 99 ? -4.796 -7.846 -10.087 1.00 91.69 99 LEU A O 1
ATOM 754 N N . SER A 1 100 ? -2.595 -8.225 -10.330 1.00 92.56 100 SER A N 1
ATOM 755 C CA . SER A 1 100 ? -2.719 -9.673 -10.537 1.00 92.56 100 SER A CA 1
ATOM 756 C C . SER A 1 100 ? -3.342 -10.366 -9.321 1.00 92.56 100 SER A C 1
ATOM 758 O O . SER A 1 100 ? -4.292 -11.136 -9.464 1.00 92.56 100 SER A O 1
ATOM 760 N N . HIS A 1 101 ? -2.864 -10.055 -8.113 1.00 93.81 101 HIS A N 1
ATOM 761 C CA . HIS A 1 101 ? -3.425 -10.622 -6.887 1.00 93.81 101 HIS A CA 1
ATOM 762 C C . HIS A 1 101 ? -4.836 -10.112 -6.584 1.00 93.81 101 HIS A C 1
ATOM 764 O O . HIS A 1 101 ? -5.664 -10.904 -6.143 1.00 93.81 101 HIS A O 1
ATOM 770 N N . ASP A 1 102 ? -5.146 -8.847 -6.883 1.00 91.75 102 ASP A N 1
ATOM 771 C CA . ASP A 1 102 ? -6.505 -8.314 -6.765 1.00 91.75 102 ASP A CA 1
ATOM 772 C C . ASP A 1 102 ? -7.470 -9.139 -7.624 1.00 91.75 102 ASP A C 1
ATOM 774 O O . ASP A 1 102 ? -8.513 -9.565 -7.141 1.00 91.75 102 ASP A O 1
ATOM 778 N N . VAL A 1 103 ? -7.133 -9.395 -8.893 1.00 91.06 103 VAL A N 1
ATOM 779 C CA . VAL A 1 103 ? -7.992 -10.184 -9.791 1.00 91.06 103 VAL A CA 1
ATOM 780 C C . VAL A 1 103 ? -8.203 -11.594 -9.240 1.00 91.06 103 VAL A C 1
ATOM 782 O O . VAL A 1 103 ? -9.346 -12.035 -9.129 1.00 91.06 103 VAL A O 1
ATOM 785 N N . LYS A 1 104 ? -7.130 -12.264 -8.809 1.00 92.50 104 LYS A N 1
ATOM 786 C CA . LYS A 1 104 ? -7.219 -13.619 -8.244 1.00 92.50 104 LYS A CA 1
ATOM 787 C C . LYS A 1 104 ? -8.076 -13.674 -6.982 1.00 92.50 104 LYS A C 1
ATOM 789 O O . LYS A 1 104 ? -8.826 -14.626 -6.784 1.00 92.50 104 LYS A O 1
ATOM 794 N N . TYR A 1 105 ? -7.978 -12.651 -6.138 1.00 92.50 105 TYR A N 1
ATOM 795 C CA . TYR A 1 105 ? -8.744 -12.556 -4.901 1.00 92.50 105 TYR A CA 1
ATOM 796 C C . TYR A 1 105 ? -10.221 -12.224 -5.158 1.00 92.50 105 TYR A C 1
ATOM 798 O O . TYR A 1 105 ? -11.103 -12.926 -4.670 1.00 92.50 105 TYR A O 1
ATOM 806 N N . TYR A 1 106 ? -10.503 -11.169 -5.929 1.00 89.38 106 TYR A N 1
ATOM 807 C CA . TYR A 1 106 ? -11.857 -10.629 -6.092 1.00 89.38 106 TYR A CA 1
ATOM 808 C C . TYR A 1 106 ? -12.678 -11.313 -7.188 1.00 89.38 106 TYR A C 1
ATOM 810 O O . TYR A 1 106 ? -13.889 -11.446 -7.023 1.00 89.38 106 TYR A O 1
ATOM 818 N N . ASN A 1 107 ? -12.056 -11.713 -8.299 1.00 90.12 107 ASN A N 1
ATOM 819 C CA . ASN A 1 107 ? -12.768 -12.266 -9.454 1.00 90.12 107 ASN A CA 1
ATOM 820 C C . ASN A 1 107 ? -12.691 -13.796 -9.478 1.00 90.12 107 ASN A C 1
ATOM 822 O O . ASN A 1 107 ? -13.718 -14.452 -9.641 1.00 90.12 107 ASN A O 1
ATOM 826 N N . ASP A 1 108 ? -11.498 -14.361 -9.274 1.00 89.88 108 ASP A N 1
ATOM 827 C CA . ASP A 1 108 ? -11.284 -15.808 -9.438 1.00 89.88 108 ASP A CA 1
ATOM 828 C C . ASP A 1 108 ? -11.543 -16.607 -8.150 1.00 89.88 108 ASP A C 1
ATOM 830 O O . ASP A 1 108 ? -11.636 -17.834 -8.191 1.00 89.88 108 ASP A O 1
ATOM 834 N N . ALA A 1 109 ? -11.637 -15.924 -7.000 1.00 89.25 109 ALA A N 1
ATOM 835 C CA . ALA A 1 109 ? -11.704 -16.530 -5.667 1.00 89.25 109 ALA A CA 1
ATOM 836 C C . ALA A 1 109 ? -10.591 -17.576 -5.416 1.00 89.25 109 ALA A C 1
ATOM 838 O O . ALA A 1 109 ? -10.791 -18.566 -4.709 1.00 89.25 109 ALA A O 1
ATOM 839 N N . ALA A 1 110 ? -9.409 -17.346 -5.996 1.00 93.12 110 ALA A N 1
ATOM 840 C CA . ALA A 1 110 ? -8.260 -18.249 -5.979 1.00 93.12 110 ALA A CA 1
ATOM 841 C C . ALA A 1 110 ? -6.969 -17.500 -5.584 1.00 93.12 110 ALA A C 1
ATOM 843 O O . ALA A 1 110 ? -6.048 -17.374 -6.397 1.00 93.12 110 ALA A O 1
ATOM 844 N N . PRO A 1 111 ? -6.881 -16.959 -4.352 1.00 93.00 111 PRO A N 1
ATOM 845 C CA . PRO A 1 111 ? -5.692 -16.245 -3.903 1.00 93.00 111 PRO A CA 1
ATOM 846 C C . PRO A 1 111 ? -4.470 -17.173 -3.855 1.00 93.00 111 PRO A C 1
ATOM 848 O O . PRO A 1 111 ? -4.528 -18.280 -3.325 1.00 93.00 111 PRO A O 1
ATOM 851 N N . GLU A 1 112 ? -3.349 -16.700 -4.399 1.00 93.94 112 GLU A N 1
ATOM 852 C CA . GLU A 1 112 ? -2.075 -17.440 -4.420 1.00 93.94 112 GLU A CA 1
ATOM 853 C C . GLU A 1 112 ? -1.144 -17.093 -3.259 1.00 93.94 112 GLU A C 1
ATOM 855 O O . GLU A 1 112 ? -0.217 -17.846 -2.970 1.00 93.94 112 GLU A O 1
ATOM 860 N N . ILE A 1 113 ? -1.372 -15.942 -2.628 1.00 94.44 113 ILE A N 1
ATOM 861 C CA . ILE A 1 113 ? -0.569 -15.434 -1.519 1.00 94.44 113 ILE A CA 1
ATOM 862 C C . ILE A 1 113 ? -1.461 -15.211 -0.306 1.00 94.44 113 ILE A C 1
ATOM 864 O O . ILE A 1 113 ? -2.667 -14.994 -0.435 1.00 94.44 113 ILE A O 1
ATOM 868 N N . SER A 1 114 ? -0.854 -15.260 0.872 1.00 95.31 114 SER A N 1
ATOM 869 C CA . SER A 1 114 ? -1.514 -14.915 2.125 1.00 95.31 114 SER A CA 1
ATOM 870 C C . SER A 1 114 ? -1.769 -13.409 2.241 1.00 95.31 114 SER A C 1
ATOM 872 O O . SER A 1 114 ? -1.055 -12.589 1.657 1.00 95.31 114 SER A O 1
ATOM 874 N N . ASP A 1 115 ? -2.739 -13.033 3.077 1.00 91.25 115 ASP A N 1
ATOM 875 C CA . ASP A 1 115 ? -3.056 -11.627 3.364 1.00 91.25 115 ASP A CA 1
ATOM 876 C C . ASP A 1 115 ? -1.827 -10.850 3.868 1.00 91.25 115 ASP A C 1
ATOM 878 O O . ASP A 1 115 ? -1.588 -9.714 3.467 1.00 91.25 115 ASP A O 1
ATOM 882 N N . ALA A 1 116 ? -0.980 -11.485 4.686 1.00 90.75 116 ALA A N 1
ATOM 883 C CA . ALA A 1 116 ? 0.233 -10.864 5.213 1.00 90.75 116 ALA A CA 1
ATOM 884 C C . ALA A 1 116 ? 1.266 -10.539 4.117 1.00 90.75 116 ALA A C 1
ATOM 886 O O . ALA A 1 116 ? 1.952 -9.513 4.193 1.00 90.75 116 ALA A O 1
ATOM 887 N N . GLU A 1 117 ? 1.380 -11.404 3.104 1.00 94.38 117 GLU A N 1
ATOM 888 C CA . GLU A 1 117 ? 2.240 -11.183 1.939 1.00 94.38 117 GLU A CA 1
ATOM 889 C C . GLU A 1 117 ? 1.674 -10.069 1.054 1.00 94.38 117 GLU A C 1
ATOM 891 O O . GLU A 1 117 ? 2.420 -9.180 0.642 1.00 94.38 117 GLU A O 1
ATOM 896 N N . TYR A 1 118 ? 0.356 -10.052 0.832 1.00 93.25 118 TYR A N 1
ATOM 897 C CA . TYR A 1 118 ? -0.315 -8.977 0.099 1.00 93.25 118 TYR A CA 1
ATOM 898 C C . TYR A 1 118 ? -0.112 -7.618 0.787 1.00 93.25 118 TYR A C 1
ATOM 900 O O . TYR A 1 118 ? 0.299 -6.641 0.153 1.00 93.25 118 TYR A O 1
ATOM 908 N N . ASP A 1 119 ? -0.301 -7.562 2.105 1.00 91.12 119 ASP A N 1
ATOM 909 C CA . ASP A 1 119 ? -0.072 -6.357 2.897 1.00 91.12 119 ASP A CA 1
ATOM 910 C C . ASP A 1 119 ? 1.393 -5.898 2.843 1.00 91.12 119 ASP A C 1
ATOM 912 O O . ASP A 1 119 ? 1.673 -4.698 2.880 1.00 91.12 119 ASP A O 1
ATOM 916 N N . ALA A 1 120 ? 2.354 -6.823 2.744 1.00 92.81 120 ALA A N 1
ATOM 917 C CA . ALA A 1 120 ? 3.762 -6.475 2.569 1.00 92.81 120 ALA A CA 1
ATOM 918 C C . ALA A 1 120 ? 4.025 -5.814 1.209 1.00 92.81 120 ALA A C 1
ATOM 920 O O . ALA A 1 120 ? 4.736 -4.808 1.160 1.00 92.81 120 ALA A O 1
ATOM 921 N N . LEU A 1 121 ? 3.411 -6.321 0.133 1.00 93.38 121 LEU A N 1
ATOM 922 C CA . LEU A 1 121 ? 3.479 -5.699 -1.194 1.00 93.38 121 LEU A CA 1
ATOM 923 C C . LEU A 1 121 ? 2.876 -4.291 -1.181 1.00 93.38 121 LEU A C 1
ATOM 925 O O . LEU A 1 121 ? 3.476 -3.361 -1.722 1.00 93.38 121 LEU A O 1
ATOM 929 N N . ARG A 1 122 ? 1.725 -4.114 -0.519 1.00 91.12 122 ARG A N 1
ATOM 930 C CA . ARG A 1 122 ? 1.091 -2.798 -0.365 1.00 91.12 122 ARG A CA 1
ATOM 931 C C . ARG A 1 122 ? 1.951 -1.819 0.416 1.00 91.12 122 ARG A C 1
ATOM 933 O O . ARG A 1 122 ? 2.167 -0.707 -0.050 1.00 91.12 122 ARG A O 1
ATOM 940 N N . ARG A 1 123 ? 2.516 -2.240 1.549 1.00 90.25 123 ARG A N 1
ATOM 941 C CA . ARG A 1 123 ? 3.421 -1.384 2.329 1.00 90.25 123 ARG A CA 1
ATOM 942 C C . ARG A 1 123 ? 4.647 -0.964 1.526 1.00 90.25 123 ARG A C 1
ATOM 944 O O . ARG A 1 123 ? 5.015 0.201 1.581 1.00 90.25 123 ARG A O 1
ATOM 951 N N . ALA A 1 124 ? 5.258 -1.883 0.775 1.00 92.62 124 ALA A N 1
ATOM 952 C CA . ALA A 1 124 ? 6.404 -1.557 -0.073 1.00 92.62 124 ALA A CA 1
ATOM 953 C C . ALA A 1 124 ? 6.043 -0.501 -1.131 1.00 92.62 124 ALA A C 1
ATOM 955 O O . ALA A 1 124 ? 6.783 0.463 -1.317 1.00 92.62 124 ALA A O 1
ATOM 956 N N . TYR A 1 125 ? 4.879 -0.648 -1.768 1.00 92.56 125 TYR A N 1
ATOM 957 C CA . TYR A 1 125 ? 4.357 0.329 -2.721 1.00 92.56 125 TYR A CA 1
ATOM 958 C C . TYR A 1 125 ? 4.160 1.709 -2.080 1.00 92.56 125 TYR A C 1
ATOM 960 O O . TYR A 1 125 ? 4.665 2.709 -2.591 1.00 92.56 125 TYR A O 1
ATOM 968 N N . ASP A 1 126 ? 3.489 1.753 -0.927 1.00 89.56 126 ASP A N 1
ATOM 969 C CA . ASP A 1 126 ? 3.203 2.993 -0.203 1.00 89.56 126 ASP A CA 1
ATOM 970 C C . ASP A 1 126 ? 4.483 3.690 0.277 1.00 89.56 126 ASP A C 1
ATOM 972 O O . ASP A 1 126 ? 4.567 4.919 0.246 1.00 89.56 126 ASP A O 1
ATOM 976 N N . THR A 1 127 ? 5.501 2.927 0.696 1.00 91.56 127 THR A N 1
ATOM 977 C CA . THR A 1 127 ? 6.816 3.470 1.065 1.00 91.56 127 THR A CA 1
ATOM 978 C C . THR A 1 127 ? 7.464 4.184 -0.116 1.00 91.56 127 THR A C 1
ATOM 980 O O . THR A 1 127 ? 7.884 5.331 0.030 1.00 91.56 127 THR A O 1
ATOM 983 N N . ILE A 1 128 ? 7.491 3.560 -1.297 1.00 91.50 128 ILE A N 1
ATOM 984 C CA . ILE A 1 128 ? 8.110 4.172 -2.478 1.00 91.50 128 ILE A CA 1
ATOM 985 C C . ILE A 1 128 ? 7.293 5.386 -2.952 1.00 91.50 128 ILE A C 1
ATOM 987 O O . ILE A 1 128 ? 7.869 6.428 -3.262 1.00 91.50 128 ILE A O 1
ATOM 991 N N . GLU A 1 129 ? 5.957 5.315 -2.942 1.00 89.75 129 GLU A N 1
ATOM 992 C CA . GLU A 1 129 ? 5.098 6.469 -3.259 1.00 89.75 129 GLU A CA 1
ATOM 993 C C . GLU A 1 129 ? 5.275 7.642 -2.274 1.00 89.75 129 GLU A C 1
ATOM 995 O O . GLU A 1 129 ? 5.076 8.804 -2.648 1.00 89.75 129 GLU A O 1
ATOM 1000 N N . ALA A 1 130 ? 5.595 7.362 -1.007 1.00 89.25 130 ALA A N 1
ATOM 1001 C CA . ALA A 1 130 ? 5.858 8.385 0.001 1.00 89.25 130 ALA A CA 1
ATOM 1002 C C . ALA A 1 130 ? 7.233 9.043 -0.185 1.00 89.25 130 ALA A C 1
ATOM 1004 O O . ALA A 1 130 ? 7.356 10.251 0.022 1.00 89.25 130 ALA A O 1
ATOM 1005 N N . GLU A 1 131 ? 8.244 8.273 -0.593 1.00 91.00 131 GLU A N 1
ATOM 1006 C CA . GLU A 1 131 ? 9.590 8.774 -0.894 1.00 91.00 131 GLU A CA 1
ATOM 1007 C C . GLU A 1 131 ? 9.637 9.586 -2.198 1.00 91.00 131 GLU A C 1
ATOM 1009 O O . GLU A 1 131 ? 10.338 10.599 -2.265 1.00 91.00 131 GLU A O 1
ATOM 1014 N N . TYR A 1 132 ? 8.853 9.188 -3.205 1.00 89.88 132 TYR A N 1
ATOM 1015 C CA . TYR A 1 132 ? 8.820 9.801 -4.537 1.00 89.88 132 TYR A CA 1
ATOM 1016 C C . TYR A 1 132 ? 7.409 10.294 -4.909 1.00 89.88 132 TYR A C 1
ATOM 1018 O O . TYR A 1 132 ? 6.742 9.728 -5.782 1.00 89.88 132 TYR A O 1
ATOM 1026 N N . PRO A 1 133 ? 6.914 11.370 -4.269 1.00 87.50 133 PRO A N 1
ATOM 1027 C CA . PRO A 1 133 ? 5.552 11.859 -4.478 1.00 87.50 133 PRO A CA 1
ATOM 1028 C C . PRO A 1 133 ? 5.291 12.382 -5.900 1.00 87.50 133 PRO A C 1
ATOM 1030 O O . PRO A 1 133 ? 4.133 12.475 -6.306 1.00 87.50 133 PRO A O 1
ATOM 1033 N N . ASP A 1 134 ? 6.339 12.716 -6.656 1.00 87.19 134 ASP A N 1
ATOM 1034 C CA . ASP A 1 134 ? 6.279 13.127 -8.062 1.00 87.19 134 ASP A CA 1
ATOM 1035 C C . ASP A 1 134 ? 5.997 11.961 -9.024 1.00 87.19 134 ASP A C 1
ATOM 1037 O O . ASP A 1 134 ? 5.529 12.193 -10.137 1.00 87.19 134 ASP A O 1
ATOM 1041 N N . LEU A 1 135 ? 6.238 10.716 -8.597 1.00 85.81 135 LEU A N 1
ATOM 1042 C CA . LEU A 1 135 ? 5.980 9.504 -9.383 1.00 85.81 135 LEU A CA 1
ATOM 1043 C C . LEU A 1 135 ? 4.545 8.975 -9.234 1.00 85.81 135 LEU A C 1
ATOM 1045 O O . LEU A 1 135 ? 4.196 7.952 -9.824 1.00 85.81 135 LEU A O 1
ATOM 1049 N N . LYS A 1 136 ? 3.689 9.661 -8.469 1.00 77.94 136 LYS A N 1
ATOM 1050 C CA . LYS A 1 136 ? 2.297 9.248 -8.258 1.00 77.94 136 LYS A CA 1
ATOM 1051 C C . LYS A 1 136 ? 1.502 9.288 -9.560 1.00 77.94 136 LYS A C 1
ATOM 1053 O O . LYS A 1 136 ? 1.115 10.354 -10.036 1.00 77.94 136 LYS A O 1
ATOM 1058 N N . ALA A 1 137 ? 1.183 8.113 -10.094 1.00 71.00 137 ALA A N 1
ATOM 1059 C CA . ALA A 1 137 ? 0.288 7.984 -11.235 1.00 71.00 137 ALA A CA 1
ATOM 1060 C C . ALA A 1 137 ? -1.167 8.313 -10.846 1.00 71.00 137 ALA A C 1
ATOM 1062 O O . ALA A 1 137 ? -1.636 8.003 -9.749 1.00 71.00 137 ALA A O 1
ATOM 1063 N N . THR A 1 138 ? -1.926 8.902 -11.772 1.00 62.44 138 THR A N 1
ATOM 1064 C CA . THR A 1 138 ? -3.361 9.182 -11.573 1.00 62.44 138 THR A CA 1
ATOM 1065 C C . THR A 1 138 ? -4.185 7.896 -11.411 1.00 62.44 138 THR A C 1
ATOM 1067 O O . THR A 1 138 ? -5.211 7.900 -10.737 1.00 62.44 138 THR A O 1
ATOM 1070 N N . THR A 1 139 ? -3.721 6.785 -11.988 1.00 60.34 139 THR A N 1
ATOM 1071 C CA . THR A 1 139 ? -4.371 5.463 -11.971 1.00 60.34 139 THR A CA 1
ATOM 1072 C C . THR A 1 139 ? -3.607 4.442 -11.120 1.00 60.34 139 THR A C 1
ATOM 1074 O O . THR A 1 139 ? -3.640 3.253 -11.424 1.00 60.34 139 THR A O 1
ATOM 1077 N N . SER A 1 140 ? -2.882 4.901 -10.095 1.00 68.56 140 SER A N 1
ATOM 1078 C CA . SER A 1 140 ? -2.037 4.046 -9.253 1.00 68.56 140 SER A CA 1
ATOM 1079 C C . SER A 1 140 ? -2.879 3.034 -8.456 1.00 68.56 140 SER A C 1
ATOM 1081 O O . SER A 1 140 ? -3.979 3.357 -7.984 1.00 68.56 140 SER A O 1
ATOM 1083 N N . ALA A 1 141 ? -2.396 1.796 -8.300 1.00 67.88 141 ALA A N 1
ATOM 1084 C CA . ALA A 1 141 ? -3.082 0.761 -7.533 1.00 67.88 141 ALA A CA 1
ATOM 1085 C C . ALA A 1 141 ? -3.323 1.174 -6.074 1.00 67.88 141 ALA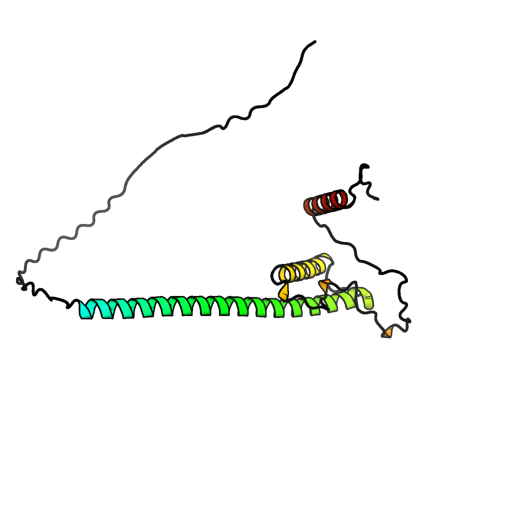 A C 1
ATOM 1087 O O . ALA A 1 141 ? -4.233 0.625 -5.457 1.00 67.88 141 ALA A O 1
ATOM 1088 N N . GLY A 1 142 ? -2.567 2.137 -5.533 1.00 66.50 142 GLY A N 1
ATOM 1089 C CA . GLY A 1 142 ? -2.794 2.706 -4.199 1.00 66.50 142 GLY A CA 1
ATOM 1090 C C . GLY A 1 142 ? -4.122 3.465 -4.053 1.00 66.50 142 GLY A C 1
ATOM 1091 O O . GLY A 1 142 ? -4.613 3.647 -2.943 1.00 66.50 142 GLY A O 1
ATOM 1092 N N . ARG A 1 143 ? -4.752 3.886 -5.161 1.00 73.06 143 ARG A N 1
ATOM 1093 C CA . ARG A 1 143 ? -6.043 4.610 -5.150 1.00 73.06 143 ARG A CA 1
ATOM 1094 C C . ARG A 1 143 ? -7.237 3.758 -5.566 1.00 73.06 143 ARG A C 1
ATOM 1096 O O . ARG A 1 143 ? -8.375 4.217 -5.473 1.00 73.06 143 ARG A O 1
ATOM 1103 N N . ARG A 1 144 ? -6.994 2.551 -6.073 1.00 81.00 144 ARG A N 1
ATOM 1104 C CA . ARG A 1 144 ? -8.042 1.651 -6.557 1.00 81.00 144 ARG A CA 1
ATOM 1105 C C . ARG A 1 144 ? -8.570 0.804 -5.403 1.00 81.00 144 ARG A C 1
ATOM 1107 O O . ARG A 1 144 ? -7.798 0.202 -4.665 1.00 81.00 144 ARG A O 1
ATOM 1114 N N . VAL A 1 145 ? -9.894 0.739 -5.282 1.00 83.06 145 VAL A N 1
ATOM 1115 C CA . VAL A 1 145 ? -10.578 -0.177 -4.362 1.00 83.06 145 VAL A CA 1
ATOM 1116 C C . VAL A 1 145 ? -10.971 -1.429 -5.141 1.00 83.06 145 VAL A C 1
ATOM 1118 O O . VAL A 1 145 ? -11.673 -1.329 -6.147 1.00 83.06 145 VAL A O 1
ATOM 1121 N N . GLY A 1 146 ? -10.520 -2.593 -4.676 1.00 84.19 146 GLY A N 1
ATOM 1122 C CA . GLY A 1 146 ? -10.833 -3.885 -5.285 1.00 84.19 146 GLY A CA 1
ATOM 1123 C C . GLY A 1 146 ? -10.174 -4.134 -6.649 1.00 84.19 146 GLY A C 1
ATOM 1124 O O . GLY A 1 146 ? -9.278 -3.404 -7.083 1.00 84.19 146 GLY A O 1
ATOM 1125 N N . ALA A 1 147 ? -10.636 -5.171 -7.348 1.00 83.88 147 ALA A N 1
ATOM 1126 C CA . ALA A 1 147 ? -10.249 -5.462 -8.728 1.00 83.88 147 ALA A CA 1
ATOM 1127 C C . ALA A 1 147 ? -11.167 -4.760 -9.746 1.00 83.88 147 ALA A C 1
ATOM 1129 O O . ALA A 1 147 ? -12.316 -4.431 -9.435 1.00 83.88 147 ALA A O 1
ATOM 1130 N N . PRO A 1 148 ? -10.705 -4.560 -10.994 1.00 82.19 148 PRO A N 1
ATOM 1131 C CA . PRO A 1 148 ? -11.609 -4.271 -12.097 1.00 82.19 148 PRO A CA 1
ATOM 1132 C C . PRO A 1 148 ? -12.689 -5.357 -12.187 1.00 82.19 148 PRO A C 1
ATOM 1134 O O . PRO A 1 148 ? -12.377 -6.547 -12.205 1.00 82.19 148 PRO A O 1
ATOM 1137 N N . VAL A 1 149 ? -13.952 -4.929 -12.250 1.00 79.31 149 VAL A N 1
ATOM 1138 C CA . VAL A 1 149 ? -15.110 -5.830 -12.350 1.00 79.31 149 VAL A CA 1
ATOM 1139 C C . VAL A 1 149 ? -14.960 -6.734 -13.570 1.00 79.31 149 VAL A C 1
ATOM 1141 O O . VAL A 1 149 ? -14.859 -6.218 -14.690 1.00 79.31 149 VAL A O 1
ATOM 1144 N N . ASP A 1 150 ? -15.011 -8.050 -13.354 1.00 78.38 150 ASP A N 1
ATOM 1145 C CA . ASP A 1 150 ? -15.043 -9.023 -14.440 1.00 78.38 150 ASP A CA 1
ATOM 1146 C C . ASP A 1 150 ? -16.330 -8.877 -15.265 1.00 78.38 150 ASP A C 1
ATOM 1148 O O . ASP A 1 150 ? -17.446 -9.143 -14.809 1.00 78.38 150 ASP A O 1
ATOM 1152 N N . THR A 1 151 ? -16.160 -8.446 -16.512 1.00 76.62 151 THR A N 1
ATOM 1153 C CA . THR A 1 151 ? -17.248 -8.303 -17.484 1.00 76.62 151 THR A CA 1
ATOM 1154 C C . THR A 1 151 ? -17.693 -9.635 -18.086 1.00 76.62 151 THR A C 1
ATOM 1156 O O . THR A 1 151 ? -18.729 -9.675 -18.746 1.00 76.62 151 THR A O 1
ATOM 1159 N N . SER A 1 152 ? -16.929 -10.710 -17.880 1.00 78.44 152 SER A N 1
ATOM 1160 C CA . SER A 1 152 ? -17.196 -12.049 -18.423 1.00 78.44 152 SER A CA 1
ATOM 1161 C C . SER A 1 152 ? -18.256 -12.803 -17.617 1.00 78.44 152 SER A C 1
ATOM 1163 O O . SER A 1 152 ? -18.944 -13.658 -18.168 1.00 78.44 152 SER A O 1
ATOM 1165 N N . SER A 1 153 ? -18.451 -12.431 -16.347 1.00 75.25 153 SER A N 1
ATOM 1166 C CA . SER A 1 153 ? -19.486 -12.957 -15.443 1.00 75.25 153 SER A CA 1
ATOM 1167 C C . SER A 1 153 ? -20.935 -12.785 -15.933 1.00 75.25 153 SER A C 1
ATOM 1169 O O . SER A 1 153 ? -21.851 -13.387 -15.374 1.00 75.25 153 SER A O 1
ATOM 1171 N N . GLY A 1 154 ? -21.176 -11.953 -16.955 1.00 80.38 154 GLY A N 1
ATOM 1172 C CA . GLY A 1 154 ? -22.514 -11.675 -17.488 1.00 80.38 154 GLY A CA 1
ATOM 1173 C C . GLY A 1 154 ? -23.386 -10.800 -16.579 1.00 80.38 154 GLY A C 1
ATOM 1174 O O . GLY A 1 154 ? -24.538 -10.522 -16.916 1.00 80.38 154 GLY A O 1
ATOM 1175 N N . LEU A 1 155 ? -22.850 -10.336 -15.445 1.00 83.56 155 LEU A N 1
ATOM 1176 C CA . LEU A 1 155 ? -23.546 -9.434 -14.535 1.00 83.56 155 LEU A CA 1
ATOM 1177 C C . LEU A 1 155 ? -23.449 -7.982 -15.035 1.00 83.56 155 LEU A C 1
ATOM 1179 O O . LEU A 1 155 ? -22.352 -7.501 -15.343 1.00 83.56 155 LEU A O 1
ATOM 1183 N N . PRO A 1 156 ? -24.572 -7.242 -15.116 1.00 84.88 156 PRO A N 1
ATOM 1184 C CA . PRO A 1 156 ? -24.538 -5.844 -15.519 1.00 84.88 156 PRO A CA 1
ATOM 1185 C C . PRO A 1 156 ? -23.836 -4.995 -14.453 1.00 84.88 156 PRO A C 1
ATOM 1187 O O . PRO A 1 156 ? -24.062 -5.161 -13.254 1.00 84.88 156 PRO A O 1
ATOM 1190 N N . LYS A 1 157 ? -23.018 -4.029 -14.887 1.00 86.75 157 LYS A N 1
ATOM 1191 C CA . LYS A 1 157 ? -22.416 -3.050 -13.973 1.00 86.75 157 LYS A CA 1
ATOM 1192 C C . LYS A 1 157 ? -23.499 -2.110 -13.452 1.00 86.75 157 LYS A C 1
ATOM 1194 O O . LYS A 1 157 ? -24.120 -1.388 -14.230 1.00 86.75 157 LYS A O 1
ATOM 1199 N N . ILE A 1 158 ? -23.694 -2.097 -12.137 1.00 88.69 158 ILE A N 1
ATOM 1200 C CA . ILE A 1 158 ? -24.611 -1.180 -11.457 1.00 88.69 158 ILE A CA 1
ATOM 1201 C C . ILE A 1 158 ? -23.783 -0.124 -10.731 1.00 88.69 158 ILE A C 1
ATOM 1203 O O . ILE A 1 158 ? -22.856 -0.447 -9.993 1.00 88.69 158 ILE A O 1
ATOM 1207 N N . SER A 1 159 ? -24.122 1.147 -10.942 1.00 90.56 159 SER A N 1
ATOM 1208 C CA . SER A 1 159 ? -23.497 2.245 -10.207 1.00 90.56 159 SER A CA 1
ATOM 1209 C C . SER A 1 159 ? -24.048 2.304 -8.784 1.00 90.56 159 SER A C 1
ATOM 1211 O O . SER A 1 159 ? -25.265 2.339 -8.585 1.00 90.56 159 SER A O 1
ATOM 1213 N N . HIS A 1 160 ? -23.164 2.345 -7.789 1.00 91.00 160 HIS A N 1
ATOM 1214 C CA . HIS A 1 160 ? -23.574 2.553 -6.405 1.00 91.00 160 HIS A CA 1
ATOM 1215 C C . HIS A 1 160 ? -24.057 3.997 -6.205 1.00 91.00 160 HIS A C 1
ATOM 1217 O O . HIS A 1 160 ? -23.408 4.948 -6.635 1.00 91.00 160 HIS A O 1
ATOM 1223 N N . ALA A 1 161 ? -25.179 4.176 -5.497 1.00 95.06 161 ALA A N 1
ATOM 1224 C CA . ALA A 1 161 ? -25.734 5.503 -5.202 1.00 95.06 161 ALA A CA 1
ATOM 1225 C C . ALA A 1 161 ? -24.795 6.381 -4.349 1.00 95.06 161 ALA A C 1
ATOM 1227 O O . ALA A 1 161 ? -24.906 7.606 -4.341 1.00 95.06 161 ALA A O 1
ATOM 1228 N N . ARG A 1 162 ? -23.877 5.749 -3.612 1.00 93.38 162 ARG A N 1
ATOM 1229 C CA . ARG A 1 162 ? -22.784 6.379 -2.869 1.00 93.38 162 ARG A CA 1
ATOM 1230 C C . ARG A 1 162 ? -21.515 5.571 -3.099 1.00 93.38 162 ARG A C 1
ATOM 1232 O O . ARG A 1 162 ? -21.592 4.359 -3.283 1.00 93.38 162 ARG A O 1
ATOM 1239 N N . ALA A 1 163 ? -20.364 6.236 -3.064 1.00 90.88 163 ALA A N 1
ATOM 1240 C CA . ALA A 1 163 ? -19.082 5.559 -3.201 1.00 90.88 163 ALA A CA 1
ATOM 1241 C C . ALA A 1 163 ? -18.905 4.511 -2.090 1.00 90.88 163 ALA A C 1
ATOM 1243 O O . ALA A 1 163 ? -19.062 4.823 -0.909 1.00 90.88 163 ALA A O 1
ATOM 1244 N N . MET A 1 164 ? -18.571 3.280 -2.479 1.00 89.88 164 MET A N 1
ATOM 1245 C CA . MET A 1 164 ? -18.111 2.254 -1.547 1.00 89.88 164 MET A CA 1
ATOM 1246 C C . MET A 1 164 ? -16.623 2.476 -1.294 1.00 89.88 164 MET A C 1
ATOM 1248 O O . MET A 1 164 ? -15.820 2.435 -2.223 1.00 89.88 164 MET A O 1
ATOM 1252 N N . LEU A 1 165 ? -16.277 2.771 -0.044 1.00 86.88 165 LEU A N 1
ATOM 1253 C CA . LEU A 1 165 ? -14.907 3.044 0.376 1.00 86.88 165 LEU A CA 1
ATOM 1254 C C . LEU A 1 165 ? -14.296 1.803 1.025 1.00 86.88 165 LEU A C 1
ATOM 1256 O O . LEU A 1 165 ? -15.010 0.961 1.568 1.00 86.88 165 LEU A O 1
ATOM 1260 N N . SER A 1 166 ? -12.971 1.723 0.994 1.00 86.06 166 SER A N 1
ATOM 1261 C CA . SER A 1 166 ? -12.216 0.797 1.832 1.00 86.06 166 SER A CA 1
ATOM 1262 C C . SER A 1 166 ? -11.988 1.383 3.228 1.00 86.06 166 SER A C 1
ATOM 1264 O O . SER A 1 166 ? -12.229 2.566 3.487 1.00 86.06 166 SER A O 1
ATOM 1266 N N . LEU A 1 167 ? -11.507 0.537 4.135 1.00 89.31 167 LEU A N 1
ATOM 1267 C CA . LEU A 1 167 ? -11.034 0.947 5.450 1.00 89.31 167 LEU A CA 1
ATOM 1268 C C . LEU A 1 167 ? -9.515 1.140 5.424 1.00 89.31 167 LEU A C 1
ATOM 1270 O O . LEU A 1 167 ? -8.806 0.494 4.654 1.00 89.31 167 LEU A O 1
ATOM 1274 N N . GLY A 1 168 ? -9.024 2.047 6.268 1.00 86.06 168 GLY A N 1
ATOM 1275 C CA . GLY A 1 168 ? -7.598 2.136 6.565 1.00 86.06 168 GLY A CA 1
ATOM 1276 C C . GLY A 1 168 ? -7.201 1.073 7.588 1.00 86.06 168 GLY A C 1
ATOM 1277 O O . GLY A 1 168 ? -7.958 0.810 8.521 1.00 86.06 168 GLY A O 1
ATOM 1278 N N . ASN A 1 169 ? -6.005 0.508 7.436 1.00 88.19 169 ASN A N 1
ATOM 1279 C CA . ASN A 1 169 ? -5.506 -0.558 8.304 1.00 88.19 169 ASN A CA 1
ATOM 1280 C C . ASN A 1 169 ? -4.597 -0.008 9.415 1.00 88.19 169 ASN A C 1
ATOM 1282 O O . ASN A 1 169 ? -3.871 0.970 9.219 1.00 88.19 169 ASN A O 1
ATOM 1286 N N . ALA A 1 170 ? -4.615 -0.669 10.573 1.00 89.69 170 ALA A N 1
ATOM 1287 C CA . ALA A 1 170 ? -3.680 -0.449 11.672 1.00 89.69 170 AL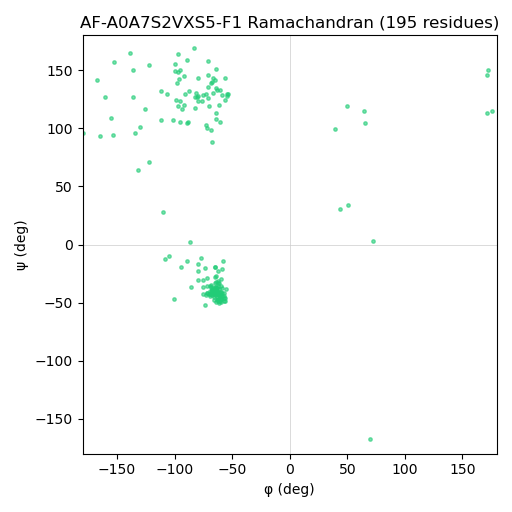A A CA 1
ATOM 1288 C C . ALA A 1 170 ? -3.222 -1.809 12.216 1.00 89.69 170 ALA A C 1
ATOM 1290 O O . ALA A 1 170 ? -4.046 -2.655 12.552 1.00 89.69 170 ALA A O 1
ATOM 1291 N N . PHE A 1 171 ? -1.908 -2.013 12.289 1.00 86.38 171 PHE A N 1
ATOM 1292 C CA . PHE A 1 171 ? -1.282 -3.286 12.664 1.00 86.38 171 PHE A CA 1
ATOM 1293 C C . PHE A 1 171 ? -0.639 -3.253 14.055 1.00 86.38 171 PHE A C 1
ATOM 1295 O O . PHE A 1 171 ? -0.251 -4.293 14.580 1.00 86.38 171 PHE A O 1
ATOM 1302 N N . ASN A 1 172 ? -0.492 -2.067 14.650 1.00 91.50 172 ASN A N 1
ATOM 1303 C CA . ASN A 1 172 ? 0.064 -1.887 15.988 1.00 91.50 172 ASN A CA 1
ATOM 1304 C C . ASN A 1 172 ? -0.718 -0.841 16.790 1.00 91.50 172 ASN A C 1
ATOM 1306 O O . ASN A 1 172 ? -1.521 -0.076 16.246 1.00 91.50 172 ASN A O 1
ATOM 1310 N N . VAL A 1 173 ? -0.490 -0.838 18.103 1.00 94.69 173 VAL A N 1
ATOM 1311 C CA . VAL A 1 173 ? -1.213 0.021 19.049 1.00 94.69 173 VAL A CA 1
ATOM 1312 C C . VAL A 1 173 ? -0.940 1.493 18.752 1.00 94.69 173 VAL A C 1
ATOM 1314 O O . VAL A 1 173 ? -1.857 2.308 18.773 1.00 94.69 173 VAL A O 1
ATOM 1317 N N . GLU A 1 174 ? 0.287 1.834 18.370 1.00 95.94 174 GLU A N 1
ATOM 1318 C CA . GLU A 1 174 ? 0.701 3.203 18.077 1.00 95.94 174 GLU A CA 1
ATOM 1319 C C . GLU A 1 174 ? -0.060 3.787 16.873 1.00 95.94 174 GLU A C 1
ATOM 1321 O O . GLU A 1 174 ? -0.440 4.961 16.875 1.00 95.94 174 GLU A O 1
ATOM 1326 N N . GLN A 1 175 ? -0.330 2.971 15.848 1.00 92.44 175 GLN A N 1
ATOM 1327 C CA . GLN A 1 175 ? -1.137 3.354 14.687 1.00 92.44 175 GLN A CA 1
ATOM 1328 C C . GLN A 1 175 ? -2.601 3.591 15.064 1.00 92.44 175 GLN A C 1
ATOM 1330 O O . GLN A 1 175 ? -3.206 4.550 14.571 1.00 92.44 175 GLN A O 1
ATOM 1335 N N . VAL A 1 176 ? -3.154 2.766 15.958 1.00 93.88 176 VAL A N 1
ATOM 1336 C CA . VAL A 1 176 ? -4.514 2.948 16.485 1.00 93.88 176 VAL A CA 1
ATOM 1337 C C . VAL A 1 176 ? -4.595 4.231 17.310 1.00 93.88 176 VAL A C 1
ATOM 1339 O O . VAL A 1 176 ? -5.460 5.066 17.053 1.00 93.88 176 VAL A O 1
ATOM 1342 N N . GLU A 1 177 ? -3.652 4.467 18.223 1.00 93.88 177 GLU A N 1
ATOM 1343 C CA . GLU A 1 177 ? -3.589 5.707 19.003 1.00 93.88 177 GLU A CA 1
ATOM 1344 C C . GLU A 1 177 ? -3.459 6.944 18.106 1.00 93.88 177 GLU A C 1
ATOM 1346 O O . GLU A 1 177 ? -4.101 7.972 18.338 1.00 93.88 177 GLU A O 1
ATOM 1351 N N . ALA A 1 178 ? -2.639 6.863 17.055 1.00 93.88 178 ALA A N 1
ATOM 1352 C CA . ALA A 1 178 ? -2.503 7.938 16.082 1.00 93.88 178 ALA A CA 1
ATOM 1353 C C . ALA A 1 178 ? -3.814 8.185 15.320 1.00 93.88 178 ALA A C 1
ATOM 1355 O O . ALA A 1 178 ? -4.140 9.338 15.031 1.00 93.88 178 ALA A O 1
ATOM 1356 N N . PHE A 1 179 ? -4.566 7.133 14.986 1.00 93.38 179 PHE A N 1
ATOM 1357 C CA . PHE A 1 179 ? -5.899 7.254 14.399 1.00 93.38 179 PHE A CA 1
ATOM 1358 C C . PHE A 1 179 ? -6.882 7.923 15.366 1.00 93.38 179 PHE A C 1
ATOM 1360 O O . PHE A 1 179 ? -7.497 8.917 14.981 1.00 93.38 179 PHE A O 1
ATOM 1367 N N . MET A 1 180 ? -6.957 7.470 16.620 1.00 92.06 180 MET A N 1
ATOM 1368 C CA . MET A 1 180 ? -7.836 8.051 17.644 1.00 92.06 180 MET A CA 1
ATOM 1369 C C . MET A 1 180 ? -7.568 9.548 17.837 1.00 92.06 180 MET A C 1
ATOM 1371 O O . MET A 1 180 ? -8.488 10.359 17.752 1.00 92.06 180 MET A O 1
ATOM 1375 N N . LYS A 1 181 ? -6.293 9.948 17.947 1.00 91.44 181 LYS A N 1
ATOM 1376 C CA . LYS A 1 181 ? -5.894 11.366 18.034 1.00 91.44 181 LYS A CA 1
ATOM 1377 C C . LYS A 1 181 ? -6.347 12.181 16.817 1.00 91.44 181 LYS A C 1
ATOM 1379 O O . LYS A 1 181 ? -6.725 13.345 16.954 1.00 91.44 181 LYS A O 1
ATOM 1384 N N . ARG A 1 182 ? -6.307 11.603 15.606 1.00 91.62 182 ARG A N 1
ATOM 1385 C CA . ARG A 1 182 ? -6.823 12.274 14.398 1.00 91.62 182 ARG A CA 1
ATOM 1386 C C . ARG A 1 182 ? -8.337 12.431 14.458 1.00 91.62 182 ARG A C 1
ATOM 1388 O O . ARG A 1 182 ? -8.815 13.505 14.100 1.00 91.62 182 ARG A O 1
ATOM 1395 N N . VAL A 1 183 ? -9.067 11.404 14.890 1.00 91.62 183 VAL A N 1
ATOM 1396 C CA . VAL A 1 183 ? -10.531 11.450 15.022 1.00 91.62 183 VAL A CA 1
ATOM 1397 C C . VAL A 1 183 ? -10.937 12.530 16.019 1.00 91.62 183 VAL A C 1
ATOM 1399 O O . VAL A 1 183 ? -11.713 13.410 15.662 1.00 91.62 183 VAL A O 1
ATOM 1402 N N . GLU A 1 184 ? -10.343 12.540 17.212 1.00 88.62 184 GLU A N 1
ATOM 1403 C CA . GLU A 1 184 ? -10.608 13.546 18.250 1.00 88.62 184 GLU A CA 1
ATOM 1404 C C . GLU A 1 184 ? -10.350 14.972 17.750 1.00 88.62 184 GLU A C 1
ATOM 1406 O O . GLU A 1 184 ? -11.180 15.865 17.928 1.00 88.62 184 GLU A O 1
ATOM 1411 N N . LYS A 1 185 ? -9.232 15.182 17.042 1.00 88.75 185 LYS A N 1
ATOM 1412 C CA . LYS A 1 185 ? -8.900 16.481 16.446 1.00 88.75 185 LYS A CA 1
ATOM 1413 C C . LYS A 1 185 ? -9.944 16.944 15.422 1.00 88.75 185 LYS A C 1
ATOM 1415 O O . LYS A 1 185 ? -10.248 18.132 15.379 1.00 88.75 185 LYS A O 1
ATOM 1420 N N . HIS A 1 186 ? -10.454 16.042 14.581 1.00 87.06 186 HIS A N 1
ATOM 1421 C CA . HIS A 1 186 ? -11.438 16.389 13.546 1.00 87.06 186 HIS A CA 1
ATOM 1422 C C . HIS A 1 186 ? -12.856 16.523 14.096 1.00 87.06 186 HIS A C 1
ATOM 1424 O O . HIS A 1 186 ? -13.630 17.315 13.567 1.00 87.06 186 HIS A O 1
ATOM 1430 N N . ALA A 1 187 ? -13.196 15.771 15.143 1.00 84.81 187 ALA A N 1
ATOM 1431 C CA . ALA A 1 187 ? -14.519 15.810 15.747 1.00 84.81 187 ALA A CA 1
ATOM 1432 C C . ALA A 1 187 ? -14.821 17.170 16.391 1.00 84.81 187 ALA A C 1
ATOM 1434 O O . ALA A 1 187 ? -15.990 17.537 16.466 1.00 84.81 187 ALA A O 1
ATOM 1435 N N . ALA A 1 188 ? -13.792 17.906 16.848 1.00 71.25 188 ALA A N 1
ATOM 1436 C CA . ALA A 1 188 ? -13.909 19.223 17.492 1.00 71.25 188 ALA A CA 1
ATOM 1437 C C . ALA A 1 188 ? -15.055 19.299 18.529 1.00 71.25 188 ALA A C 1
ATOM 1439 O O . ALA A 1 188 ? -15.677 20.345 18.716 1.00 71.25 188 ALA A O 1
ATOM 1440 N N . SER A 1 189 ? -15.360 18.167 19.173 1.00 67.00 189 SER A N 1
ATOM 1441 C CA . SER A 1 189 ? -16.555 17.979 19.990 1.00 67.00 189 SER A CA 1
ATOM 1442 C C . SER A 1 189 ? -16.232 18.134 21.471 1.00 67.00 189 SER A C 1
ATOM 1444 O O . SER A 1 189 ? -15.136 17.818 21.928 1.00 67.00 189 SER A O 1
ATOM 1446 N N . THR A 1 190 ? -17.216 18.608 22.233 1.00 71.44 190 THR A N 1
ATOM 1447 C CA . THR A 1 190 ? -17.176 18.651 23.702 1.00 71.44 190 THR A CA 1
ATOM 1448 C C . THR A 1 190 ? -17.503 17.288 24.327 1.00 71.44 190 THR A C 1
ATOM 1450 O O . THR A 1 190 ? -17.208 17.066 25.499 1.00 71.44 190 THR A O 1
ATOM 1453 N N . THR A 1 191 ? -18.104 16.366 23.567 1.00 79.56 191 THR A N 1
ATOM 1454 C CA . THR A 1 191 ? -18.430 15.012 24.035 1.00 79.56 191 THR A CA 1
ATOM 1455 C C . THR A 1 191 ? -17.306 14.021 23.717 1.00 79.56 191 THR A C 1
ATOM 1457 O O . THR A 1 191 ? -16.694 14.130 22.651 1.00 79.56 191 THR A O 1
ATOM 1460 N N . PRO A 1 192 ? -17.048 13.031 24.594 1.00 83.12 192 PRO A N 1
ATOM 1461 C CA . PRO A 1 192 ? -16.124 11.939 24.294 1.00 83.12 192 PRO A CA 1
ATOM 1462 C C . PRO A 1 192 ? -16.513 11.196 23.009 1.00 83.12 192 PRO A C 1
ATOM 1464 O O . PRO A 1 192 ? -17.698 11.025 22.722 1.00 83.12 192 PRO A O 1
ATOM 1467 N N . VAL A 1 193 ? -15.514 10.760 22.237 1.00 87.75 193 VAL A N 1
ATOM 1468 C CA . VAL A 1 193 ? -15.721 9.920 21.049 1.00 87.75 193 VAL A CA 1
ATOM 1469 C C . VAL A 1 193 ? -16.008 8.490 21.504 1.00 87.75 193 VAL A C 1
ATOM 1471 O O . VAL A 1 193 ? -15.200 7.893 22.213 1.00 87.75 193 VAL A O 1
ATOM 1474 N N . GLU A 1 194 ? -17.141 7.940 21.076 1.00 90.25 194 GLU A N 1
ATOM 1475 C CA . GLU A 1 194 ? -17.503 6.539 21.293 1.00 90.25 194 GLU A CA 1
ATOM 1476 C C . GLU A 1 194 ? -17.178 5.712 20.042 1.00 90.25 194 GLU A C 1
ATOM 1478 O O . GLU A 1 194 ? -17.405 6.155 18.913 1.00 90.25 194 GLU A O 1
ATOM 1483 N N . TYR A 1 195 ? -16.646 4.506 20.242 1.00 88.44 195 TYR A N 1
ATOM 1484 C CA . TYR A 1 195 ? -16.289 3.580 19.167 1.00 88.44 195 TYR A CA 1
ATOM 1485 C C . TYR A 1 195 ? -17.223 2.368 19.214 1.00 88.44 195 TYR A C 1
ATOM 1487 O O . TYR A 1 195 ? -17.430 1.791 20.281 1.00 88.44 195 TYR A O 1
ATOM 1495 N N . CYS A 1 196 ? -17.786 1.981 18.065 1.00 90.50 196 CYS A N 1
ATOM 1496 C CA . CYS A 1 196 ? -18.503 0.711 17.947 1.00 90.50 196 CYS A CA 1
ATOM 1497 C C . CYS A 1 196 ? -17.494 -0.441 17.947 1.00 90.50 196 CYS A C 1
ATOM 1499 O O . CYS A 1 196 ? -16.527 -0.401 17.184 1.00 90.50 196 CYS A O 1
ATOM 1501 N N . ALA A 1 197 ? -17.741 -1.428 18.806 1.00 76.88 197 ALA A N 1
ATOM 1502 C CA . ALA A 1 197 ? -17.007 -2.687 18.875 1.00 76.88 197 ALA A CA 1
ATOM 1503 C C . ALA A 1 197 ? -17.779 -3.802 18.163 1.00 76.88 197 ALA A C 1
ATOM 1505 O O . ALA A 1 197 ? -19.032 -3.750 18.189 1.00 76.88 197 ALA A O 1
#

Solvent-accessible surface area (backbone atoms only — not comparable to full-atom values): 13347 Å² total; per-residue (Å²): 133,85,89,85,87,85,83,87,82,89,80,87,85,84,84,87,84,80,91,84,92,81,89,86,84,88,78,87,80,88,80,92,78,91,79,92,80,91,82,82,92,78,80,88,78,82,79,82,76,54,71,67,62,58,51,52,58,53,49,53,54,48,50,53,51,54,52,52,52,52,52,53,52,51,49,56,49,51,56,50,50,53,51,51,52,51,49,54,52,49,48,54,51,48,40,54,51,50,53,52,49,31,37,26,46,69,70,66,72,54,63,90,66,54,72,71,57,54,51,49,54,51,51,55,46,53,51,52,46,67,76,39,64,87,71,63,55,97,83,37,64,92,78,55,77,78,42,85,80,66,71,84,76,72,63,81,92,75,84,67,98,58,88,86,76,82,81,88,88,67,93,49,70,70,52,46,53,54,47,51,55,50,50,57,65,72,61,74,59,95,65,85,90,84,80,92,131

Mean predicted aligned error: 18.07 Å

pLDDT: mean 72.79, std 20.02, range [36.97, 95.94]

Secondary structure (DSSP, 8-state):
--------PPPP--------------------------------------HHHHHHHHHHHHHHHHHHHHHHHHHHHHHHHHHHHHHHHHHHHHHHHHHHHHHHHHTSS---S-HHHHHHHHHHHHHHHHH-GGG--TT-GGG--SPPP-GGG-PPP---SSPPPPPPP--SHHHHHHHHHHHHHHH--SSPPP---

Radius of gyration: 36.65 Å; Cα contacts (8 Å, |Δi|>4): 56; chains: 1; bounding box: 108×55×74 Å

Organism: NCBI:txid1486918